Protein AF-A0A940KJD8-F1 (afdb_monomer)

Sequence (281 aa):
MYFETDNQTLEDLDIFNGRGGHSIYSIFNKTATRGGASILEEMFRYPLATIEDINNRVQIIRFFTTADIPFPLEQGSIDIVEHYLGNTDERSKLPTQPITITKKIAGFVVTDNEYQAIHKGVVCLIELLRRLHEFVTTIRDKVIDNPYARDLESIDKILSTEGFSVMIKENNKTKLSYAAVAEYDRSLRFTHRGMIIRLLKYLYYLDVYMTVAKVAVAKGFIFPTALEKGQHAIHLKGLYHPQLTNPVANDISIYAEKNIIFLTGANMAGKSTFMKSLGIA

Nearest PDB structures (foldseek):
  7x2c-assembly1_F  TM=1.868E-01  e=2.363E+00  Homo sapiens
  2nty-assembly1_B  TM=1.874E-01  e=2.722E+00  Arabidopsis thaliana

Secondary structure (DSSP, 8-state):
------HHHHHHTTSS--GGG--HHHHH---SSHHHHHHHHHHHHS---SHHHHHHHHHHHHHHHHS-PPPSS-TTHHHHHHHHHH---GGGPPPSSPPPHHHHTTT----HHHHHHHHHHHHHHHHHHHHHHHHHHHHGGGGTTSTTHHHHHHHHHHHTSHHHHHHHH---SS---HHHHHHHHIIIIIISHHHHHHHHHHHHHHHHHHHHHHHHHHHT-----PPPTT---EEEEEE--TT-SSPPPEEEEEBTTB--------TTSSHHHHHHHHHH-

Mean predicted aligned error: 6.88 Å

pLDDT: mean 88.25, std 11.22, range [47.56, 97.81]

Foldseek 3Di:
DFDFDDPVLCVLLQQQPDPPRDGVLVLQPPFLDPLLSVVSVVCSGTPDDDLVVQVQLLQLLQLLLPVVDDQLDDRPLVVLLCVLLVPQPPLLQQDLDDDDPVVVVVPSDDDPVSLVSLLSNLLSVLSVLLSLVVVLVVCQVVCPVHSCNVLSVLLVVLCPPPLNVVSNPDPCSRDDDSNRSSVSSCCCNPVCVVSVVVNVNSSSVVSSSNSNSVSCVVQVHDRDRDDDPPQQKDWDWQQFQSPDPDTDGDTDIAGPVRHDDDDDDDPPPCSSRVVSSVSVD

Structure (mmCIF, N/CA/C/O backbone):
data_AF-A0A940KJD8-F1
#
_entry.id   AF-A0A940KJD8-F1
#
loop_
_atom_site.group_PDB
_atom_site.id
_atom_site.type_symbol
_atom_site.label_atom_id
_atom_site.label_alt_id
_atom_site.label_comp_id
_atom_site.label_asym_id
_atom_site.label_entity_id
_atom_site.label_seq_id
_atom_site.pdbx_PDB_ins_code
_atom_site.Cartn_x
_atom_site.Cartn_y
_atom_site.Cartn_z
_atom_site.occupancy
_atom_site.B_iso_or_equiv
_atom_site.auth_seq_id
_atom_site.auth_comp_id
_atom_site.auth_asym_id
_atom_site.auth_atom_id
_atom_site.pdbx_PDB_model_num
ATOM 1 N N . MET A 1 1 ? -1.836 20.049 10.759 1.00 47.56 1 MET A N 1
ATOM 2 C CA . MET A 1 1 ? -1.249 19.526 12.010 1.00 47.56 1 MET A CA 1
ATOM 3 C C . MET A 1 1 ? -1.080 18.036 11.780 1.00 47.56 1 MET A C 1
ATOM 5 O O . MET A 1 1 ? -2.078 17.409 11.451 1.00 47.56 1 MET A O 1
ATOM 9 N N . TYR A 1 2 ? 0.146 17.512 11.788 1.00 58.38 2 TYR A N 1
ATOM 10 C CA . TYR A 1 2 ? 0.359 16.067 11.665 1.00 58.38 2 TYR A CA 1
ATOM 11 C C . TYR A 1 2 ? -0.011 15.421 13.000 1.00 58.38 2 TYR A C 1
ATOM 13 O O . TYR A 1 2 ? 0.369 15.940 14.048 1.00 58.38 2 TYR A O 1
ATOM 21 N N . PHE A 1 3 ? -0.812 14.359 12.962 1.00 73.25 3 PHE A N 1
ATOM 22 C CA . PHE A 1 3 ? -1.066 13.539 14.139 1.00 73.25 3 PHE A CA 1
ATOM 23 C C . PHE A 1 3 ? 0.083 12.536 14.227 1.00 73.25 3 PHE A C 1
ATOM 25 O O . PHE A 1 3 ? 0.203 11.654 13.380 1.00 73.25 3 PHE A O 1
ATOM 32 N N . GLU A 1 4 ? 0.980 12.750 15.182 1.00 76.81 4 GLU A N 1
ATOM 33 C CA . GLU A 1 4 ? 2.165 11.921 15.394 1.00 76.81 4 GLU A CA 1
ATOM 34 C C . GLU A 1 4 ? 2.003 11.161 16.708 1.00 76.81 4 GLU A C 1
ATOM 36 O O . GLU A 1 4 ? 1.577 11.730 17.716 1.00 76.81 4 GLU A O 1
ATOM 41 N N . THR A 1 5 ? 2.309 9.867 16.686 1.00 81.81 5 THR A N 1
ATOM 42 C CA . THR A 1 5 ? 2.335 9.035 17.889 1.00 81.81 5 THR A CA 1
ATOM 43 C C . THR A 1 5 ? 3.743 9.059 18.464 1.00 81.81 5 THR A C 1
ATOM 45 O O . THR A 1 5 ? 4.707 8.775 17.755 1.00 81.81 5 THR A O 1
ATOM 48 N N . ASP A 1 6 ? 3.877 9.409 19.740 1.00 88.31 6 ASP A N 1
ATOM 49 C CA . ASP A 1 6 ? 5.180 9.453 20.390 1.00 88.31 6 ASP A CA 1
ATOM 50 C C . ASP A 1 6 ? 5.789 8.044 20.540 1.00 88.31 6 ASP A C 1
ATOM 52 O O . ASP A 1 6 ? 5.086 7.030 20.586 1.00 88.31 6 ASP A O 1
ATOM 56 N N . ASN A 1 7 ? 7.121 7.979 20.628 1.00 87.75 7 ASN A N 1
ATOM 57 C CA . ASN A 1 7 ? 7.843 6.705 20.679 1.00 87.75 7 ASN A CA 1
ATOM 58 C C . ASN A 1 7 ? 7.474 5.847 21.898 1.00 87.75 7 ASN A C 1
ATOM 60 O O . ASN A 1 7 ? 7.440 4.626 21.768 1.00 87.75 7 ASN A O 1
ATOM 64 N N . GLN A 1 8 ? 7.170 6.459 23.049 1.00 89.94 8 GLN A N 1
ATOM 65 C CA . GLN A 1 8 ? 6.793 5.716 24.252 1.00 89.94 8 GLN A CA 1
ATOM 66 C C . GLN A 1 8 ? 5.468 4.985 24.020 1.00 89.94 8 GLN A C 1
ATOM 68 O O . GLN A 1 8 ? 5.376 3.786 24.271 1.00 89.94 8 GLN A O 1
ATOM 73 N N . THR A 1 9 ? 4.477 5.665 23.438 1.00 89.25 9 THR A N 1
ATOM 74 C CA . THR A 1 9 ? 3.202 5.043 23.056 1.00 89.25 9 THR A CA 1
ATOM 75 C C . THR A 1 9 ? 3.393 3.910 22.038 1.00 89.25 9 THR A C 1
ATOM 77 O O . THR A 1 9 ? 2.784 2.848 22.177 1.00 89.25 9 THR A O 1
ATOM 80 N N . LEU A 1 10 ? 4.259 4.086 21.031 1.00 90.31 10 LEU A N 1
ATOM 81 C CA . LEU A 1 10 ? 4.549 3.039 20.036 1.00 90.31 10 LEU A CA 1
ATOM 82 C C 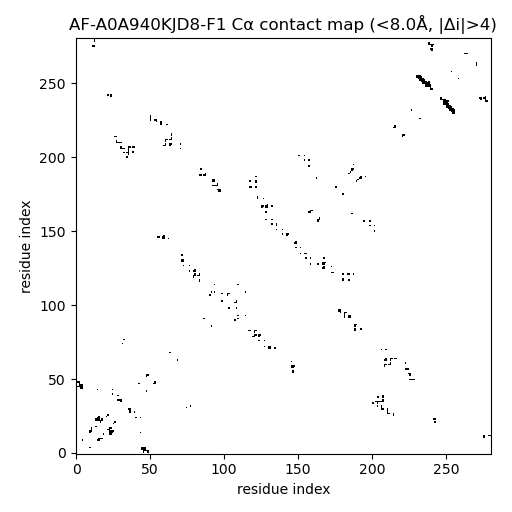. LEU A 1 10 ? 5.197 1.788 20.654 1.00 90.31 10 LEU A C 1
ATOM 84 O O . LEU A 1 10 ? 4.900 0.667 20.225 1.00 90.31 10 LEU A O 1
ATOM 88 N N . GLU A 1 11 ? 6.078 1.968 21.639 1.00 89.88 11 GLU A N 1
ATOM 89 C CA . GLU A 1 11 ? 6.698 0.877 22.396 1.00 89.88 11 GLU A CA 1
ATOM 90 C C . GLU A 1 11 ? 5.689 0.192 23.322 1.00 89.88 11 GLU A C 1
ATOM 92 O O . GLU A 1 11 ? 5.577 -1.034 23.311 1.00 89.88 11 GLU A O 1
ATOM 97 N N . ASP A 1 12 ? 4.888 0.965 24.058 1.00 90.06 12 ASP A N 1
ATOM 98 C CA . ASP A 1 12 ? 3.891 0.432 24.987 1.00 90.06 12 ASP A CA 1
ATOM 99 C C . ASP A 1 12 ? 2.802 -0.385 24.275 1.00 90.06 12 ASP A C 1
ATOM 101 O O . ASP A 1 12 ? 2.307 -1.373 24.829 1.00 90.06 12 ASP A O 1
ATOM 105 N N . LEU A 1 13 ? 2.460 -0.028 23.035 1.00 91.56 13 LEU A N 1
ATOM 106 C CA . LEU A 1 13 ? 1.510 -0.760 22.192 1.00 91.56 13 LEU A CA 1
ATOM 107 C C . LEU A 1 13 ? 2.159 -1.867 21.341 1.00 91.56 13 LEU A C 1
ATOM 109 O O . LEU A 1 13 ? 1.460 -2.522 20.568 1.00 91.56 13 LEU A O 1
ATOM 113 N N . ASP A 1 14 ? 3.469 -2.105 21.479 1.00 92.56 14 ASP A N 1
ATOM 114 C CA . ASP A 1 14 ? 4.218 -3.114 20.716 1.00 92.56 14 ASP A CA 1
ATOM 115 C C . ASP A 1 14 ? 4.018 -2.975 19.183 1.00 92.56 14 ASP A C 1
ATOM 117 O O . ASP A 1 14 ? 3.935 -3.971 18.448 1.00 92.56 14 ASP A O 1
ATOM 121 N N . ILE A 1 15 ? 3.933 -1.734 18.674 1.00 92.81 15 ILE A N 1
ATOM 122 C CA . ILE A 1 15 ? 3.619 -1.466 17.259 1.00 92.81 15 ILE A CA 1
ATOM 123 C C . ILE A 1 15 ? 4.712 -2.016 16.343 1.00 92.81 15 ILE A C 1
ATOM 125 O O . ILE A 1 15 ? 4.408 -2.760 15.410 1.00 92.81 15 ILE A O 1
ATOM 129 N N . PHE A 1 16 ? 5.978 -1.709 16.646 1.00 91.25 16 PHE A N 1
ATOM 130 C CA . PHE A 1 16 ? 7.141 -2.163 15.872 1.00 91.25 16 PHE A CA 1
ATOM 131 C C . PHE A 1 16 ? 8.006 -3.187 16.620 1.00 91.25 16 PHE A C 1
ATOM 133 O O . PHE A 1 16 ? 8.452 -4.158 16.010 1.00 91.25 16 PHE A O 1
ATOM 140 N N . ASN A 1 17 ? 8.185 -3.024 17.936 1.00 80.56 17 ASN A N 1
ATOM 141 C CA . ASN A 1 17 ? 9.191 -3.735 18.740 1.00 80.56 17 ASN A CA 1
ATOM 142 C C . ASN A 1 17 ? 8.593 -4.781 19.698 1.00 80.56 17 ASN A C 1
ATOM 144 O O . ASN A 1 17 ? 8.893 -4.793 20.888 1.00 80.56 17 ASN A O 1
ATOM 148 N N . GLY A 1 18 ? 7.745 -5.676 19.194 1.00 68.62 18 GLY A N 1
ATOM 149 C CA . GLY A 1 18 ? 7.139 -6.706 20.037 1.00 68.62 18 GLY A CA 1
ATOM 150 C C . GLY A 1 18 ? 8.101 -7.845 20.417 1.00 68.62 18 GLY A C 1
ATOM 151 O O . GLY A 1 18 ? 9.014 -8.212 19.667 1.00 68.62 18 GLY A O 1
ATOM 152 N N . ARG A 1 19 ? 7.901 -8.435 21.604 1.00 62.72 19 ARG A N 1
ATOM 153 C CA . ARG A 1 19 ? 8.745 -9.531 22.125 1.00 62.72 19 ARG A CA 1
ATOM 154 C C . ARG A 1 19 ? 8.708 -10.756 21.202 1.00 62.72 19 ARG A C 1
ATOM 156 O O . ARG A 1 19 ? 7.647 -11.180 20.756 1.00 62.72 19 ARG A O 1
ATOM 163 N N . GLY A 1 20 ? 9.876 -11.350 20.944 1.00 61.03 20 GLY A N 1
ATOM 164 C CA . GLY A 1 20 ? 9.998 -12.540 20.089 1.00 61.03 20 GLY A CA 1
ATOM 165 C C . GLY A 1 20 ? 9.806 -12.277 18.590 1.00 61.03 20 GLY A C 1
ATOM 166 O O . GLY A 1 20 ? 9.587 -13.222 17.842 1.00 61.03 20 GLY A O 1
ATOM 167 N N . GLY A 1 21 ? 9.872 -11.014 18.146 1.00 66.88 21 GLY A N 1
ATOM 168 C CA . GLY A 1 21 ? 9.698 -10.639 16.737 1.00 66.88 21 GLY A CA 1
ATOM 169 C C . GLY A 1 21 ? 8.236 -10.516 16.295 1.00 66.88 21 GLY A C 1
ATOM 170 O O . GLY A 1 21 ? 7.970 -10.322 15.111 1.00 66.88 21 GLY A O 1
ATOM 171 N N . HIS A 1 22 ? 7.285 -10.610 17.228 1.00 79.94 22 HIS A N 1
ATOM 172 C CA . HIS A 1 22 ? 5.858 -10.460 16.964 1.00 79.94 22 HIS A CA 1
ATOM 173 C C . HIS A 1 22 ? 5.390 -9.067 17.393 1.00 79.94 22 HIS A C 1
ATOM 175 O O . HIS A 1 22 ? 5.140 -8.834 18.571 1.00 79.94 22 HIS A O 1
ATOM 181 N N . SER A 1 23 ? 5.245 -8.147 16.441 1.00 92.50 23 SER A N 1
ATOM 182 C CA . SER A 1 23 ? 4.691 -6.794 16.633 1.00 92.50 23 SER A CA 1
ATOM 183 C 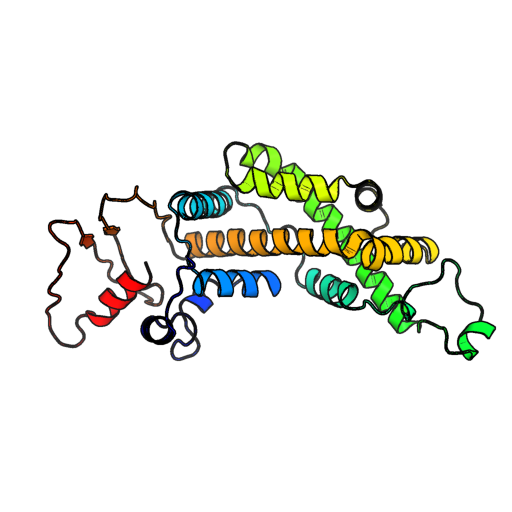C . SER A 1 23 ? 3.344 -6.630 15.927 1.00 92.50 23 SER A C 1
ATOM 185 O O . SER A 1 23 ? 2.979 -7.481 15.108 1.00 92.50 23 SER A O 1
ATOM 187 N N . ILE A 1 24 ? 2.588 -5.565 16.211 1.00 94.38 24 ILE A N 1
ATOM 188 C CA . ILE A 1 24 ? 1.347 -5.288 15.464 1.00 94.38 24 ILE A CA 1
ATOM 189 C C . ILE A 1 24 ? 1.657 -5.089 13.980 1.00 94.38 24 ILE A C 1
ATOM 191 O O . ILE A 1 24 ? 1.013 -5.713 13.139 1.00 94.38 24 ILE A O 1
ATOM 195 N N . TYR A 1 25 ? 2.711 -4.339 13.656 1.00 94.81 25 TYR A N 1
ATOM 196 C CA . TYR A 1 25 ? 3.182 -4.158 12.286 1.00 94.81 25 TYR A CA 1
ATOM 197 C C . TYR A 1 25 ? 3.450 -5.495 11.575 1.00 94.81 25 TYR A C 1
ATOM 199 O O . TYR A 1 25 ? 3.002 -5.690 10.447 1.00 94.81 25 TYR A O 1
ATOM 207 N N . SER A 1 26 ? 4.090 -6.463 12.245 1.00 93.31 26 SER A N 1
ATOM 208 C CA . SER A 1 26 ? 4.388 -7.782 11.657 1.00 93.31 26 SER A CA 1
ATOM 209 C C . SER A 1 26 ? 3.143 -8.602 11.275 1.00 93.31 26 SER A C 1
ATOM 211 O O . SER A 1 26 ? 3.221 -9.475 10.412 1.00 93.31 26 SER A O 1
ATOM 213 N N . ILE A 1 27 ? 1.978 -8.316 11.875 1.00 93.56 27 ILE A N 1
ATOM 214 C CA . ILE A 1 27 ? 0.705 -8.953 11.496 1.00 93.56 27 ILE A CA 1
ATOM 215 C C . ILE A 1 27 ? 0.291 -8.509 10.089 1.00 93.56 27 ILE A C 1
ATOM 217 O O . ILE A 1 27 ? -0.217 -9.325 9.312 1.00 93.56 27 ILE A O 1
ATOM 221 N N . PHE A 1 28 ? 0.511 -7.228 9.781 1.00 95.06 28 PHE A N 1
ATOM 222 C CA . PHE A 1 28 ? 0.076 -6.582 8.546 1.00 95.06 28 PHE A CA 1
ATOM 223 C C . PHE A 1 28 ? 1.140 -6.584 7.451 1.00 95.06 28 PHE A C 1
ATOM 225 O O . PHE A 1 28 ? 0.778 -6.651 6.280 1.00 95.06 28 PHE A O 1
ATOM 232 N N . ASN A 1 29 ? 2.428 -6.530 7.799 1.00 94.06 29 ASN A N 1
ATOM 233 C CA . ASN A 1 29 ? 3.525 -6.439 6.837 1.00 94.06 29 ASN A CA 1
ATOM 234 C C . ASN A 1 29 ? 3.759 -7.767 6.095 1.00 94.06 29 ASN A C 1
ATOM 236 O O . ASN A 1 29 ? 4.677 -8.529 6.393 1.00 94.06 29 ASN A O 1
ATOM 240 N N . LYS A 1 30 ? 2.881 -8.039 5.129 1.00 93.31 30 LYS A N 1
ATOM 241 C CA . LYS A 1 30 ? 2.937 -9.153 4.173 1.00 93.31 30 LYS A CA 1
ATOM 242 C C . LYS A 1 30 ? 2.901 -8.637 2.732 1.00 93.31 30 LYS A C 1
ATOM 244 O O . LYS A 1 30 ? 2.381 -9.313 1.844 1.00 93.31 30 LYS A O 1
ATOM 249 N N . THR A 1 31 ? 3.378 -7.411 2.547 1.00 93.75 31 THR A N 1
ATOM 250 C CA . THR A 1 31 ? 3.409 -6.711 1.267 1.00 93.75 31 THR A CA 1
ATOM 251 C C . THR A 1 31 ? 4.310 -7.453 0.286 1.00 93.75 31 THR A C 1
ATOM 253 O O . THR A 1 31 ? 5.301 -8.082 0.667 1.00 93.75 31 THR A O 1
ATOM 256 N N . ALA A 1 32 ? 3.961 -7.406 -0.996 1.00 91.19 32 ALA A N 1
ATOM 257 C CA . ALA A 1 32 ? 4.770 -8.002 -2.055 1.00 91.19 32 ALA A CA 1
ATOM 258 C C . ALA A 1 32 ? 6.030 -7.174 -2.362 1.00 91.19 32 ALA A C 1
ATOM 260 O O . ALA A 1 32 ? 6.942 -7.662 -3.031 1.00 91.19 32 ALA A O 1
ATOM 261 N N . THR A 1 33 ? 6.066 -5.916 -1.914 1.00 92.94 33 THR A N 1
ATOM 262 C CA . THR A 1 33 ? 7.046 -4.914 -2.335 1.00 92.94 33 THR A CA 1
ATOM 263 C C . THR A 1 33 ? 7.695 -4.216 -1.141 1.00 92.94 33 THR A C 1
ATOM 265 O O . THR A 1 33 ? 7.059 -3.972 -0.110 1.00 92.94 33 THR A O 1
ATOM 268 N N . ARG A 1 34 ? 8.972 -3.836 -1.291 1.00 92.50 34 ARG A N 1
ATOM 269 C CA . ARG A 1 34 ? 9.695 -3.045 -0.279 1.00 92.50 34 ARG A CA 1
ATOM 270 C C . ARG A 1 34 ? 9.078 -1.661 -0.103 1.00 92.50 34 ARG A C 1
ATOM 272 O O . ARG A 1 34 ? 8.862 -1.240 1.027 1.00 92.50 34 ARG A O 1
ATOM 279 N N . GLY A 1 35 ? 8.724 -0.996 -1.205 1.00 94.00 35 GLY A N 1
ATOM 280 C CA . GLY A 1 35 ? 8.026 0.290 -1.161 1.00 94.00 35 GLY A CA 1
ATOM 281 C C . GLY A 1 35 ? 6.669 0.211 -0.455 1.00 94.00 35 GLY A C 1
ATOM 282 O O . GLY A 1 35 ? 6.341 1.096 0.330 1.00 94.00 35 GLY A O 1
ATOM 283 N N . GLY A 1 36 ? 5.910 -0.873 -0.651 1.00 96.00 36 GLY A N 1
ATOM 284 C CA . GLY A 1 36 ? 4.673 -1.138 0.085 1.00 96.00 36 GLY A CA 1
ATOM 285 C C . GLY A 1 36 ? 4.916 -1.314 1.584 1.00 96.00 36 GLY A C 1
ATOM 286 O O . GLY A 1 36 ? 4.199 -0.721 2.385 1.00 96.00 36 GLY A O 1
ATOM 287 N N . ALA A 1 37 ? 5.961 -2.051 1.978 1.00 95.75 37 ALA A N 1
ATOM 288 C CA . ALA A 1 37 ? 6.345 -2.173 3.389 1.00 95.75 37 ALA A CA 1
ATOM 289 C C . ALA A 1 37 ? 6.680 -0.800 4.003 1.00 95.75 37 ALA A C 1
ATOM 291 O O . ALA A 1 37 ? 6.187 -0.470 5.078 1.00 95.75 37 ALA A O 1
ATOM 292 N N . SER A 1 38 ? 7.442 0.039 3.291 1.00 95.88 38 SER A N 1
ATOM 293 C CA . SER A 1 38 ? 7.760 1.400 3.741 1.00 95.88 38 SER A CA 1
ATOM 294 C C . SER A 1 38 ? 6.519 2.286 3.883 1.00 95.88 38 SER A C 1
ATOM 296 O O . SER A 1 38 ? 6.393 2.990 4.881 1.00 95.88 38 SER A O 1
ATOM 298 N N . ILE A 1 39 ? 5.577 2.228 2.934 1.00 97.12 39 ILE A N 1
ATOM 299 C CA . ILE A 1 39 ? 4.302 2.958 3.034 1.00 97.12 39 ILE A CA 1
ATOM 300 C C . ILE A 1 39 ? 3.479 2.458 4.221 1.00 97.12 39 ILE A C 1
ATOM 302 O O . ILE A 1 39 ? 2.892 3.261 4.942 1.00 97.12 39 ILE A O 1
ATOM 306 N N . LEU A 1 40 ? 3.412 1.143 4.434 1.00 97.25 40 LEU A N 1
ATOM 307 C CA . LEU A 1 40 ? 2.684 0.575 5.564 1.00 97.25 40 LEU A CA 1
ATOM 308 C C . LEU A 1 40 ? 3.298 1.038 6.889 1.00 97.25 40 LEU A C 1
ATOM 310 O O . LEU A 1 40 ? 2.564 1.444 7.785 1.00 97.25 40 LEU A O 1
ATOM 314 N N . GLU A 1 41 ? 4.625 1.024 7.008 1.00 95.00 41 GLU A N 1
ATOM 315 C CA . GLU A 1 41 ? 5.323 1.551 8.181 1.00 95.00 41 GLU A CA 1
ATOM 316 C C . GLU A 1 41 ? 4.991 3.033 8.412 1.00 95.00 41 GLU A C 1
ATOM 318 O O . GLU A 1 41 ? 4.647 3.415 9.532 1.00 95.00 41 GLU A O 1
ATOM 323 N N . GLU A 1 42 ? 5.011 3.856 7.359 1.00 94.00 42 GLU A N 1
ATOM 324 C CA . GLU A 1 42 ? 4.614 5.268 7.424 1.00 94.00 42 GLU A CA 1
ATOM 325 C C . GLU A 1 42 ? 3.166 5.426 7.916 1.00 94.00 42 GLU A C 1
ATOM 327 O O . GLU A 1 42 ? 2.903 6.263 8.777 1.00 94.00 42 GLU A O 1
ATOM 332 N N . MET A 1 43 ? 2.234 4.581 7.452 1.00 94.50 43 MET A N 1
ATOM 333 C CA . MET A 1 43 ? 0.840 4.598 7.915 1.00 94.50 43 MET A CA 1
ATOM 334 C C . MET A 1 43 ? 0.694 4.292 9.412 1.00 94.50 43 MET A C 1
ATOM 336 O O . MET A 1 43 ? -0.224 4.825 10.033 1.00 94.50 43 MET A O 1
ATOM 340 N N . PHE A 1 44 ? 1.564 3.451 9.985 1.00 92.56 44 PHE A N 1
ATOM 341 C CA . PHE A 1 44 ? 1.591 3.174 11.427 1.00 92.56 44 PHE A CA 1
ATOM 342 C C . PHE A 1 44 ? 2.226 4.313 12.235 1.00 92.56 44 PHE A C 1
ATOM 344 O O . PHE A 1 44 ? 1.809 4.558 13.363 1.00 92.56 44 PHE A O 1
ATOM 351 N N . ARG A 1 45 ? 3.229 5.005 11.678 1.00 90.56 45 ARG A N 1
ATOM 352 C CA . ARG A 1 45 ? 3.907 6.135 12.341 1.00 90.56 45 ARG A CA 1
ATOM 353 C C . ARG A 1 45 ? 3.084 7.419 12.318 1.00 90.56 45 ARG A C 1
ATOM 355 O O . ARG A 1 45 ? 3.127 8.189 13.274 1.00 90.56 45 ARG A O 1
ATOM 362 N N . TYR A 1 46 ? 2.341 7.635 11.235 1.00 91.31 46 TYR A N 1
ATOM 363 C CA . TYR A 1 46 ? 1.603 8.868 10.977 1.00 91.31 46 TYR A CA 1
ATOM 364 C C . TYR A 1 46 ? 0.133 8.558 10.655 1.00 91.31 46 TYR A C 1
ATOM 366 O O . TYR A 1 46 ? -0.262 8.519 9.480 1.00 91.31 46 TYR A O 1
ATOM 374 N N . PRO A 1 47 ? -0.701 8.308 11.684 1.00 90.44 47 PRO A N 1
ATOM 375 C CA . PRO A 1 47 ? -2.120 8.046 11.492 1.00 90.44 47 PRO A CA 1
ATOM 376 C C . PRO A 1 47 ? -2.852 9.228 10.846 1.00 90.44 47 PRO A C 1
ATOM 378 O O . PRO A 1 47 ? -2.465 10.393 10.956 1.00 90.44 47 PRO A O 1
ATOM 381 N N . LEU A 1 48 ? -3.959 8.921 10.171 1.00 93.31 48 LEU A N 1
ATOM 382 C CA . LEU A 1 48 ? -4.815 9.934 9.561 1.00 93.31 48 LEU A CA 1
ATOM 383 C C . LEU A 1 48 ? -5.579 10.730 10.624 1.00 93.31 48 LEU A C 1
ATOM 385 O O . LEU A 1 48 ? -6.006 10.180 11.634 1.00 93.31 48 LEU A O 1
ATOM 389 N N . ALA A 1 49 ? -5.798 12.018 10.356 1.00 89.69 49 ALA A N 1
ATOM 390 C CA . ALA A 1 49 ? -6.424 12.942 11.304 1.00 89.69 49 ALA A CA 1
ATOM 391 C C . ALA A 1 49 ? -7.833 13.410 10.895 1.00 89.69 49 ALA A C 1
ATOM 393 O O . ALA A 1 49 ? -8.498 14.091 11.676 1.00 89.69 49 ALA A O 1
ATOM 394 N N . THR A 1 50 ? -8.284 13.102 9.674 1.00 92.25 50 THR A N 1
ATOM 395 C CA . THR A 1 50 ? -9.572 13.580 9.149 1.00 92.25 50 THR A CA 1
ATOM 396 C C . THR A 1 50 ? -10.545 12.429 8.917 1.00 92.25 50 THR A C 1
ATOM 398 O O . THR A 1 50 ? -10.151 11.327 8.534 1.00 92.25 50 THR A O 1
ATOM 401 N N . ILE A 1 51 ? -11.836 12.698 9.138 1.00 94.12 51 ILE A N 1
ATOM 402 C CA . ILE A 1 51 ? -12.915 11.735 8.890 1.00 94.12 51 ILE A CA 1
ATOM 403 C C . ILE A 1 51 ? -12.936 11.271 7.430 1.00 94.12 51 ILE A C 1
ATOM 405 O O . ILE A 1 51 ? -13.082 10.077 7.172 1.00 94.12 51 ILE A O 1
ATOM 409 N N . GLU A 1 52 ? -12.755 12.202 6.488 1.00 94.94 52 GLU A N 1
ATOM 410 C CA . GLU A 1 52 ? -12.754 11.912 5.055 1.00 94.94 52 GLU A CA 1
ATOM 411 C C . GLU A 1 52 ? -11.609 10.961 4.700 1.00 94.94 52 GLU A C 1
ATOM 413 O O . GL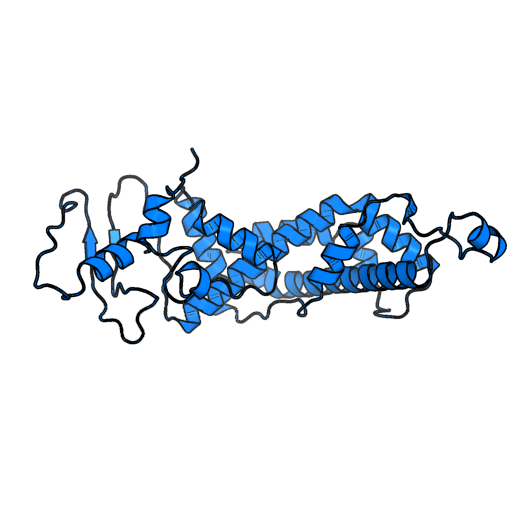U A 1 52 ? -11.857 9.918 4.100 1.00 94.94 52 GLU A O 1
ATOM 418 N N . ASP A 1 53 ? -10.376 11.252 5.130 1.00 95.19 53 ASP A N 1
ATOM 419 C CA . ASP A 1 53 ? -9.226 10.403 4.809 1.00 95.19 53 ASP A CA 1
ATOM 420 C C . ASP A 1 53 ? -9.370 9.000 5.414 1.00 95.19 53 ASP A C 1
ATOM 422 O O . ASP A 1 53 ? -9.069 8.003 4.747 1.00 95.19 53 ASP A O 1
ATOM 426 N N . ILE A 1 54 ? -9.826 8.906 6.673 1.00 95.69 54 ILE A N 1
ATOM 427 C CA . ILE A 1 54 ? -9.998 7.623 7.370 1.00 95.69 54 ILE A CA 1
ATOM 428 C C . ILE A 1 54 ? -11.052 6.783 6.650 1.00 95.69 54 ILE A C 1
ATOM 430 O O . ILE A 1 54 ? -10.775 5.645 6.262 1.00 95.69 54 ILE A O 1
ATOM 434 N N . ASN A 1 55 ? -12.241 7.345 6.426 1.00 97.12 55 ASN A N 1
ATOM 435 C CA . ASN A 1 55 ? -13.340 6.623 5.794 1.00 97.12 55 ASN A CA 1
ATOM 436 C C . ASN A 1 55 ? -13.030 6.288 4.327 1.00 97.12 55 ASN A C 1
A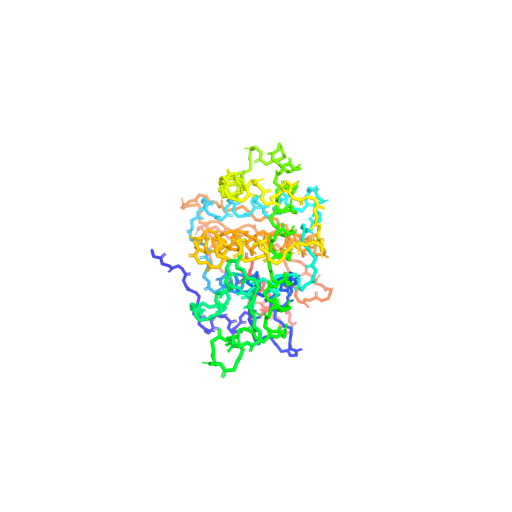TOM 438 O O . ASN A 1 55 ? -13.356 5.184 3.888 1.00 97.12 55 ASN A O 1
ATOM 442 N N . ASN A 1 56 ? -12.332 7.161 3.591 1.00 97.25 56 ASN A N 1
ATOM 443 C CA . ASN A 1 56 ? -11.872 6.863 2.234 1.00 97.25 56 ASN A CA 1
ATOM 444 C C . ASN A 1 56 ? -10.911 5.672 2.223 1.00 97.25 56 ASN A C 1
ATOM 446 O O . ASN A 1 56 ? -11.128 4.718 1.478 1.00 97.25 56 ASN A O 1
ATOM 450 N N . ARG A 1 57 ? -9.885 5.669 3.087 1.00 97.19 57 ARG A N 1
ATOM 451 C CA . ARG A 1 57 ? -8.939 4.545 3.181 1.00 97.19 57 ARG A CA 1
ATOM 452 C C . ARG A 1 57 ? -9.650 3.243 3.545 1.00 97.19 57 ARG A C 1
ATOM 454 O O . ARG A 1 57 ? -9.376 2.211 2.934 1.00 97.19 57 ARG A O 1
ATOM 461 N N . VAL A 1 58 ? -10.577 3.289 4.501 1.00 96.81 58 VAL A N 1
ATOM 462 C CA . VAL A 1 58 ? -11.389 2.127 4.883 1.00 96.81 58 VAL A CA 1
ATOM 463 C C . VAL A 1 58 ? -12.187 1.594 3.689 1.00 96.81 58 VAL A C 1
ATOM 465 O O . VAL A 1 58 ? -12.177 0.388 3.447 1.00 96.81 58 VAL A O 1
ATOM 468 N N . GLN A 1 59 ? -12.840 2.464 2.914 1.00 96.88 59 GLN A N 1
ATOM 469 C CA . GLN A 1 59 ? -13.602 2.063 1.726 1.00 96.88 59 GLN A CA 1
ATOM 470 C C . GLN A 1 59 ? -12.722 1.440 0.636 1.00 96.88 59 GLN A C 1
ATOM 472 O O . GLN A 1 59 ? -13.144 0.474 -0.002 1.00 96.88 59 GLN A O 1
ATOM 477 N N . ILE A 1 60 ? -11.504 1.951 0.439 1.00 97.19 60 ILE A N 1
ATOM 478 C CA . ILE A 1 60 ? -10.541 1.387 -0.517 1.00 97.19 60 ILE A CA 1
ATOM 479 C C . ILE A 1 60 ? -10.124 -0.022 -0.080 1.00 97.19 60 ILE A C 1
ATOM 481 O O . ILE A 1 60 ? -10.212 -0.969 -0.858 1.00 97.19 60 ILE A O 1
ATOM 485 N N . ILE A 1 61 ? -9.716 -0.198 1.180 1.00 96.44 61 ILE A N 1
ATOM 486 C CA . ILE A 1 61 ? -9.284 -1.511 1.685 1.00 96.44 61 ILE A CA 1
ATOM 487 C C . ILE A 1 61 ? -10.451 -2.507 1.653 1.00 96.44 61 ILE A C 1
ATOM 489 O O . ILE A 1 61 ? -10.278 -3.648 1.225 1.00 96.44 61 ILE A O 1
ATOM 493 N N . ARG A 1 62 ? -11.657 -2.074 2.042 1.00 95.69 62 ARG A N 1
ATOM 494 C CA . ARG A 1 62 ? -12.872 -2.897 1.989 1.00 95.69 62 ARG A CA 1
ATOM 495 C C . ARG A 1 62 ? -13.229 -3.328 0.567 1.00 95.69 62 ARG A C 1
ATOM 497 O O . ARG A 1 62 ? -13.715 -4.435 0.382 1.00 95.69 62 ARG A O 1
ATOM 504 N N . PHE A 1 63 ? -12.992 -2.494 -0.441 1.00 95.69 63 PHE A N 1
ATOM 505 C CA . PHE A 1 63 ? -13.190 -2.899 -1.833 1.00 95.69 63 PHE A CA 1
ATOM 506 C C . PHE A 1 63 ? -12.292 -4.090 -2.205 1.00 95.69 63 PHE A C 1
ATOM 508 O O . PHE A 1 63 ? -12.754 -5.068 -2.793 1.00 95.69 63 PHE A O 1
ATOM 515 N N . PHE A 1 64 ? -11.023 -4.061 -1.795 1.00 95.25 64 PHE A N 1
ATOM 516 C CA . PHE A 1 64 ? -10.084 -5.143 -2.092 1.00 95.25 64 PHE A CA 1
ATOM 517 C C . PHE A 1 64 ? -10.321 -6.429 -1.288 1.00 95.25 64 PHE A C 1
ATOM 519 O O . PHE A 1 64 ? -9.767 -7.461 -1.663 1.00 95.25 64 PHE A O 1
ATOM 526 N N . THR A 1 65 ? -11.149 -6.426 -0.233 1.00 91.81 65 THR A N 1
ATOM 527 C CA . THR A 1 65 ? -11.564 -7.682 0.422 1.00 91.81 65 THR A CA 1
ATOM 528 C C . THR A 1 65 ? -12.656 -8.413 -0.343 1.00 91.81 65 THR A C 1
ATOM 530 O O . THR A 1 65 ? -12.679 -9.640 -0.331 1.00 91.81 65 THR A O 1
ATOM 533 N N . THR A 1 66 ? -13.567 -7.686 -0.993 1.00 84.88 66 THR A N 1
ATOM 534 C CA . THR A 1 66 ? -14.735 -8.273 -1.667 1.00 84.88 66 THR A CA 1
ATOM 535 C C . THR A 1 66 ? -14.490 -8.572 -3.138 1.00 84.88 66 THR A C 1
ATOM 537 O O . THR A 1 66 ? -15.163 -9.429 -3.704 1.00 84.88 66 THR A O 1
ATOM 540 N N . ALA A 1 67 ? -13.546 -7.873 -3.770 1.00 83.06 67 ALA A N 1
ATOM 541 C CA . ALA A 1 67 ? -13.340 -7.964 -5.208 1.00 83.06 67 ALA A CA 1
ATOM 542 C C . ALA A 1 67 ? -12.562 -9.214 -5.672 1.00 83.06 67 ALA A C 1
ATOM 544 O O . ALA A 1 67 ? -12.594 -9.503 -6.868 1.00 83.06 67 ALA A O 1
ATOM 545 N N . ASP A 1 68 ? -11.876 -9.915 -4.756 1.00 80.75 68 ASP A N 1
ATOM 546 C CA . ASP A 1 68 ? -11.025 -11.096 -5.013 1.00 80.75 68 ASP A CA 1
ATOM 547 C C . ASP A 1 68 ? -10.081 -10.925 -6.220 1.00 80.75 68 ASP A C 1
ATOM 549 O O . ASP A 1 68 ? -10.027 -11.727 -7.151 1.00 80.75 68 ASP A O 1
ATOM 553 N N . ILE A 1 69 ? -9.360 -9.801 -6.243 1.00 87.12 69 ILE A N 1
ATOM 554 C CA . ILE A 1 69 ? -8.447 -9.458 -7.337 1.00 87.12 69 ILE A CA 1
ATOM 555 C C . ILE A 1 69 ? -7.023 -9.870 -6.932 1.00 87.12 69 ILE A C 1
ATOM 557 O O . ILE A 1 69 ? -6.567 -9.482 -5.852 1.00 87.12 69 ILE A O 1
ATOM 561 N N . PRO A 1 70 ? -6.276 -10.623 -7.760 1.00 89.38 70 PRO A N 1
ATOM 562 C CA . PRO A 1 70 ? -4.873 -10.911 -7.488 1.00 89.38 70 PRO A CA 1
ATOM 563 C C . PRO A 1 70 ? -4.002 -9.668 -7.704 1.00 89.38 70 PRO A C 1
ATOM 565 O O . PRO A 1 70 ? -4.295 -8.813 -8.538 1.00 89.38 70 PRO A O 1
ATOM 568 N N . PHE A 1 71 ? -2.899 -9.571 -6.958 1.00 91.06 71 PHE A N 1
ATOM 569 C CA . PHE A 1 71 ? -1.922 -8.506 -7.182 1.00 91.06 71 PHE A CA 1
ATOM 570 C C . PHE A 1 71 ? -1.318 -8.675 -8.588 1.00 91.06 71 PHE A C 1
ATOM 572 O O . PHE A 1 71 ? -0.931 -9.795 -8.931 1.00 91.06 71 PHE A O 1
ATOM 579 N N . PRO A 1 72 ? -1.245 -7.618 -9.418 1.00 90.50 72 PRO A N 1
ATOM 580 C CA . PRO A 1 72 ? -0.992 -7.785 -10.850 1.00 90.50 72 PRO A CA 1
ATOM 581 C C . PRO A 1 72 ? 0.452 -8.163 -11.203 1.00 90.50 72 PRO A C 1
ATOM 583 O O . PRO A 1 72 ? 0.714 -8.568 -12.336 1.00 90.50 72 PRO A O 1
ATOM 586 N N . LEU A 1 73 ? 1.400 -8.039 -10.270 1.00 87.94 73 LEU A N 1
ATOM 587 C CA . LEU A 1 73 ? 2.830 -8.190 -10.546 1.00 87.94 73 LEU A CA 1
ATOM 588 C C . LEU A 1 73 ? 3.432 -9.462 -9.950 1.00 87.94 73 LEU A C 1
ATOM 590 O O . LEU A 1 73 ? 2.995 -9.967 -8.917 1.00 87.94 73 LEU A O 1
ATOM 594 N N . GLU A 1 74 ? 4.482 -9.951 -10.607 1.00 83.25 74 GLU A N 1
ATOM 595 C CA . GLU A 1 74 ? 5.259 -11.106 -10.157 1.00 83.25 74 GLU A CA 1
ATOM 596 C C . GLU A 1 74 ? 6.247 -10.724 -9.052 1.00 83.25 74 GLU A C 1
ATOM 598 O O . GLU A 1 74 ? 6.779 -9.608 -9.024 1.00 83.25 74 GLU A O 1
ATOM 603 N N . GLN A 1 75 ? 6.541 -11.674 -8.163 1.00 78.56 75 GLN A N 1
ATOM 604 C CA . GLN A 1 75 ? 7.530 -11.481 -7.103 1.00 78.56 75 GLN A CA 1
ATOM 605 C C . GLN A 1 75 ? 8.916 -11.162 -7.687 1.00 78.56 75 GLN A C 1
ATOM 607 O O . GLN A 1 75 ? 9.362 -11.791 -8.644 1.00 78.56 75 GLN A O 1
ATOM 612 N N . GLY A 1 76 ? 9.599 -10.167 -7.115 1.00 83.12 76 GLY A N 1
ATOM 613 C CA . GLY A 1 76 ? 10.944 -9.741 -7.529 1.00 83.12 76 GLY A CA 1
ATOM 614 C C . GLY A 1 76 ? 11.013 -8.895 -8.809 1.00 83.12 76 GLY A C 1
ATOM 615 O O . GLY A 1 76 ? 12.066 -8.331 -9.103 1.00 83.12 76 GLY A O 1
ATOM 616 N N . SER A 1 77 ? 9.911 -8.744 -9.557 1.00 87.81 77 SER A N 1
ATOM 617 C CA . SER A 1 77 ? 9.870 -7.889 -10.758 1.00 87.81 77 SER A CA 1
ATOM 618 C C . SER A 1 77 ? 10.187 -6.422 -10.436 1.00 87.81 77 SER A C 1
ATOM 620 O O . SER A 1 77 ? 10.943 -5.764 -11.151 1.00 87.81 77 SER A O 1
ATOM 622 N N . ILE A 1 78 ? 9.678 -5.932 -9.307 1.00 91.75 78 ILE A N 1
ATOM 623 C CA . ILE A 1 78 ? 9.869 -4.552 -8.852 1.00 91.75 78 ILE A CA 1
ATOM 624 C C . ILE A 1 78 ? 11.301 -4.300 -8.392 1.00 91.75 78 ILE A C 1
ATOM 626 O O . ILE A 1 78 ? 11.839 -3.255 -8.729 1.00 91.75 78 ILE A O 1
ATOM 630 N N . ASP A 1 79 ? 11.952 -5.252 -7.717 1.00 91.50 79 ASP A N 1
ATOM 631 C CA . ASP A 1 79 ? 13.350 -5.087 -7.288 1.00 91.50 79 ASP A CA 1
ATOM 632 C C . ASP A 1 79 ? 14.278 -4.863 -8.497 1.00 91.50 79 ASP A C 1
ATOM 634 O O . ASP A 1 79 ? 15.193 -4.038 -8.460 1.00 91.50 79 ASP A O 1
ATOM 638 N N . ILE A 1 80 ? 14.009 -5.562 -9.609 1.00 92.62 80 ILE A N 1
ATOM 639 C CA . ILE A 1 80 ? 14.728 -5.377 -10.879 1.00 92.62 80 ILE A CA 1
ATOM 640 C C . ILE A 1 80 ? 14.478 -3.970 -11.436 1.00 92.62 80 ILE A C 1
ATOM 642 O O . ILE A 1 80 ? 15.421 -3.306 -11.869 1.00 92.62 80 ILE A O 1
ATOM 646 N N . VAL A 1 81 ? 13.221 -3.514 -11.428 1.00 94.12 81 VAL A N 1
ATOM 647 C CA . VAL A 1 81 ? 12.830 -2.183 -11.917 1.00 94.12 81 VAL A CA 1
ATOM 648 C C . VAL A 1 81 ? 13.450 -1.074 -11.065 1.00 94.12 81 VAL A C 1
ATOM 650 O O . VAL A 1 81 ? 14.005 -0.126 -11.615 1.00 94.12 81 VAL A O 1
ATOM 653 N N . GLU A 1 82 ? 13.406 -1.190 -9.740 1.00 92.31 82 GLU A N 1
ATOM 654 C CA . GLU A 1 82 ? 13.994 -0.227 -8.806 1.00 92.31 82 GLU A CA 1
ATOM 655 C C . GLU A 1 82 ? 15.510 -0.128 -8.986 1.00 92.31 82 GLU A C 1
ATOM 657 O O . GLU A 1 82 ? 16.042 0.977 -9.105 1.00 92.31 82 GLU A O 1
ATOM 662 N N . HIS A 1 83 ? 16.205 -1.268 -9.081 1.00 91.81 83 HIS A N 1
ATOM 663 C CA . HIS A 1 83 ? 17.646 -1.292 -9.329 1.00 91.81 83 HIS A CA 1
ATOM 664 C C . HIS A 1 83 ? 18.001 -0.616 -10.660 1.00 91.81 83 HIS A C 1
ATOM 666 O O . HIS A 1 83 ? 18.909 0.213 -10.725 1.00 91.81 83 HIS A O 1
ATOM 672 N N . TYR A 1 84 ? 17.241 -0.920 -11.711 1.00 94.06 84 TYR A N 1
ATOM 673 C CA . TYR A 1 84 ? 17.396 -0.319 -13.030 1.00 94.06 84 TYR A CA 1
ATOM 674 C C . TYR A 1 84 ? 17.175 1.206 -13.012 1.00 94.06 84 TYR A C 1
ATOM 676 O O . TYR A 1 84 ? 18.024 1.957 -13.493 1.00 94.06 84 TYR A O 1
ATOM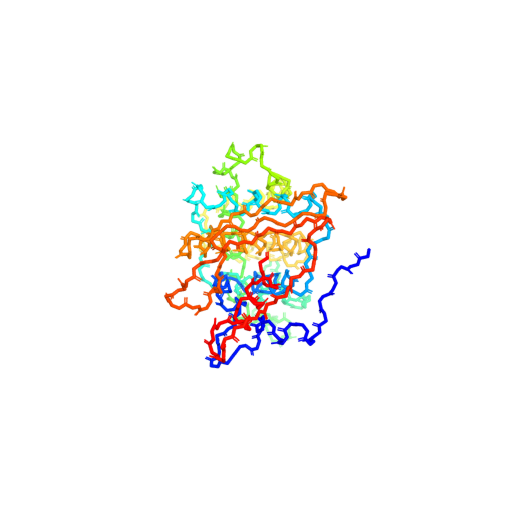 684 N N . LEU A 1 85 ? 16.086 1.689 -12.405 1.00 92.62 85 LEU A N 1
ATOM 685 C CA . LEU A 1 85 ? 15.765 3.123 -12.297 1.00 92.62 85 LEU A CA 1
ATOM 686 C C . LEU A 1 85 ? 16.689 3.893 -11.339 1.00 92.62 85 LEU A C 1
ATOM 688 O O . LEU A 1 85 ? 16.755 5.129 -11.404 1.00 92.62 85 LEU A O 1
ATOM 692 N N . GLY A 1 86 ? 17.363 3.181 -10.433 1.00 88.50 86 GLY A N 1
ATOM 693 C CA . GLY A 1 86 ? 18.378 3.719 -9.533 1.00 88.50 86 GLY A CA 1
ATOM 694 C C . GLY A 1 86 ? 19.667 4.117 -10.251 1.00 88.50 86 GLY A C 1
ATOM 695 O O . GLY A 1 86 ? 20.374 5.003 -9.775 1.00 88.50 86 GLY A O 1
ATOM 696 N N . ASN A 1 87 ? 19.954 3.533 -11.418 1.00 86.31 87 ASN A N 1
ATOM 697 C CA . ASN A 1 87 ? 21.119 3.901 -12.217 1.00 86.31 87 ASN A CA 1
ATOM 698 C C . ASN A 1 87 ? 20.837 5.140 -13.084 1.00 86.31 87 ASN A C 1
ATOM 700 O O . ASN A 1 87 ? 20.373 5.031 -14.223 1.00 86.31 87 ASN A O 1
ATOM 704 N N . THR A 1 88 ? 21.135 6.317 -12.530 1.00 81.38 88 THR A N 1
ATOM 705 C CA . THR A 1 88 ? 20.933 7.623 -13.175 1.00 81.38 88 THR A CA 1
ATOM 706 C C . THR A 1 88 ? 22.188 8.201 -13.832 1.00 81.38 88 THR A C 1
ATOM 708 O O . THR A 1 88 ? 22.135 9.331 -14.315 1.00 81.38 88 THR A O 1
ATOM 711 N N . ASP A 1 89 ? 23.319 7.488 -13.841 1.00 77.12 89 ASP A N 1
ATOM 712 C CA . ASP A 1 89 ? 24.541 7.993 -14.476 1.00 77.12 89 ASP A CA 1
ATOM 713 C C . ASP A 1 89 ? 24.342 8.058 -15.996 1.00 77.12 89 ASP A C 1
ATOM 715 O O . ASP A 1 89 ? 24.085 7.044 -16.651 1.00 77.12 89 ASP A O 1
ATOM 719 N N . GLU A 1 90 ? 24.476 9.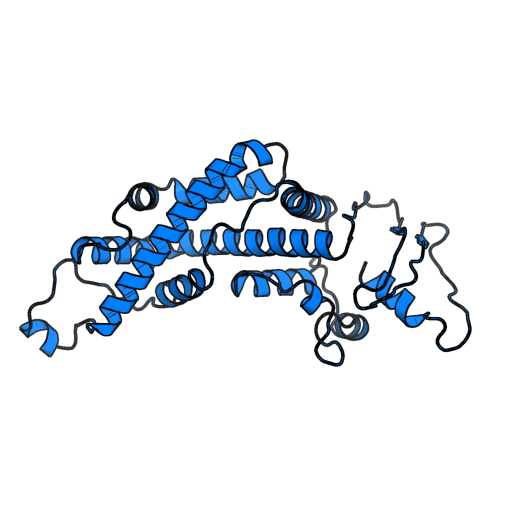251 -16.579 1.00 74.31 90 GLU A N 1
ATOM 720 C CA . GLU A 1 90 ? 24.330 9.446 -18.021 1.00 74.31 90 GLU A CA 1
ATOM 721 C C . GLU A 1 90 ? 25.368 8.673 -18.843 1.00 74.31 90 GLU A C 1
ATOM 723 O O . GLU A 1 90 ? 25.115 8.372 -20.009 1.00 74.31 90 GLU A O 1
ATOM 728 N N . ARG A 1 91 ? 26.505 8.299 -18.247 1.00 71.50 91 ARG A N 1
ATOM 729 C CA . ARG A 1 91 ? 27.523 7.447 -18.881 1.00 71.50 91 ARG A CA 1
ATOM 730 C C . ARG A 1 91 ? 27.032 6.019 -19.116 1.00 71.50 91 ARG A C 1
ATOM 732 O O . ARG A 1 91 ? 27.559 5.337 -19.985 1.00 71.50 91 ARG A O 1
ATOM 739 N N . SER A 1 92 ? 26.004 5.588 -18.383 1.00 74.75 92 SER A N 1
ATOM 740 C CA . SER A 1 92 ? 25.356 4.283 -18.555 1.00 74.75 92 SER A CA 1
ATOM 741 C C . SER A 1 92 ? 24.290 4.263 -19.661 1.00 74.75 92 SER A C 1
ATOM 743 O O . SER A 1 92 ? 23.641 3.233 -19.868 1.00 74.75 92 SER A O 1
ATOM 745 N N . LYS A 1 93 ? 24.062 5.392 -20.352 1.00 77.69 93 LYS A N 1
ATOM 746 C CA . LYS A 1 93 ? 23.123 5.472 -21.478 1.00 77.69 93 LYS A CA 1
ATOM 747 C C . LYS A 1 93 ? 23.615 4.599 -22.626 1.00 77.69 93 LYS A C 1
ATOM 749 O O . LYS A 1 93 ? 24.752 4.734 -23.081 1.00 77.69 93 LYS A O 1
ATOM 754 N N . LEU A 1 94 ? 22.733 3.748 -23.140 1.00 73.88 94 LEU A N 1
ATOM 755 C CA . LEU A 1 94 ? 23.038 2.976 -24.338 1.00 73.88 94 LEU A CA 1
ATOM 756 C C . LEU A 1 94 ? 23.095 3.899 -25.570 1.00 73.88 94 LEU A C 1
ATOM 758 O O . LEU A 1 94 ? 22.184 4.709 -25.773 1.00 73.88 94 LEU A O 1
ATOM 762 N N . PRO A 1 95 ? 24.134 3.805 -26.417 1.00 71.75 95 PRO A N 1
ATOM 763 C CA . PRO A 1 95 ? 24.142 4.493 -27.700 1.00 71.75 95 PRO A CA 1
ATOM 764 C C . PRO A 1 95 ? 23.096 3.905 -28.653 1.00 71.75 95 PRO A C 1
ATOM 766 O O . PRO A 1 95 ? 22.729 2.739 -28.570 1.00 71.75 95 PRO A O 1
ATOM 769 N N . THR A 1 96 ? 22.651 4.706 -29.619 1.00 60.72 96 THR A N 1
ATOM 770 C CA . THR A 1 96 ? 21.629 4.318 -30.608 1.00 60.72 96 THR A CA 1
ATOM 771 C C . THR A 1 96 ? 22.108 3.285 -31.636 1.00 60.72 96 THR A C 1
ATOM 773 O O . THR A 1 96 ? 21.292 2.707 -32.348 1.00 60.72 96 THR A O 1
ATOM 776 N N . GLN A 1 97 ? 23.415 3.021 -31.718 1.00 59.59 97 GLN A N 1
ATOM 777 C CA . GLN A 1 97 ? 24.007 1.981 -32.563 1.00 59.59 97 GLN A CA 1
ATOM 778 C C . GLN A 1 97 ? 24.978 1.114 -31.747 1.00 59.59 97 GLN A C 1
ATOM 780 O O . GLN A 1 97 ? 25.681 1.650 -30.883 1.00 59.59 97 GLN A O 1
ATOM 785 N N . PRO A 1 98 ? 25.059 -0.202 -32.027 1.00 56.31 98 PRO A N 1
ATOM 786 C CA . PRO A 1 98 ? 26.003 -1.088 -31.360 1.00 56.31 98 PRO A CA 1
ATOM 787 C C . PRO A 1 98 ? 27.441 -0.641 -31.637 1.00 56.31 98 PRO A C 1
ATOM 789 O O . PRO A 1 98 ? 27.816 -0.285 -32.754 1.00 56.31 98 PRO A O 1
ATOM 792 N N . ILE A 1 99 ? 28.248 -0.625 -30.584 1.00 57.19 99 ILE A N 1
ATOM 793 C CA . ILE A 1 99 ? 29.581 -0.033 -30.595 1.00 57.19 99 ILE A CA 1
ATOM 794 C C . ILE A 1 99 ? 30.601 -1.016 -31.201 1.00 57.19 99 ILE A C 1
ATOM 796 O O . ILE A 1 99 ? 30.748 -2.135 -30.714 1.00 57.19 99 ILE A O 1
ATOM 800 N N . THR A 1 100 ? 31.359 -0.591 -32.218 1.00 52.34 100 THR A N 1
ATOM 801 C CA . THR A 1 100 ? 32.484 -1.359 -32.789 1.00 52.34 100 THR A CA 1
ATOM 802 C C . THR A 1 100 ? 33.631 -1.528 -31.777 1.00 52.34 100 THR A C 1
ATOM 804 O O . THR A 1 100 ? 33.870 -0.651 -30.945 1.00 52.34 100 THR A O 1
ATOM 807 N N . ILE A 1 101 ? 34.391 -2.627 -31.881 1.00 53.38 101 ILE A N 1
ATOM 808 C CA . ILE A 1 101 ? 35.503 -3.027 -30.985 1.00 53.38 101 ILE A CA 1
ATOM 809 C C . ILE A 1 101 ? 36.503 -1.883 -30.705 1.00 53.38 101 ILE A C 1
ATOM 811 O O . ILE A 1 101 ? 37.019 -1.764 -29.598 1.00 53.38 101 ILE A O 1
ATOM 815 N N . THR A 1 102 ? 36.720 -0.976 -31.659 1.00 47.88 102 THR A N 1
ATOM 816 C CA . THR A 1 102 ? 37.597 0.199 -31.516 1.00 47.88 102 THR A CA 1
ATOM 817 C C . THR A 1 102 ? 37.146 1.204 -30.452 1.00 47.88 102 THR A C 1
ATOM 819 O O . THR A 1 102 ? 37.987 1.807 -29.793 1.00 47.88 102 THR A O 1
ATOM 822 N N . LYS A 1 103 ? 35.839 1.368 -30.219 1.00 51.12 103 LYS A N 1
ATOM 823 C CA . LYS A 1 103 ? 35.310 2.247 -29.161 1.00 51.12 103 LYS A CA 1
ATOM 824 C C . LYS A 1 103 ? 35.283 1.556 -27.784 1.00 51.12 103 LYS A C 1
ATOM 826 O O . LYS A 1 103 ? 35.399 2.259 -26.784 1.00 51.12 103 LYS A O 1
ATOM 831 N N . LYS A 1 104 ? 35.235 0.208 -27.723 1.00 51.41 104 LYS A N 1
ATOM 832 C CA . LYS A 1 104 ? 35.392 -0.606 -26.484 1.00 51.41 104 LYS A CA 1
ATOM 833 C C . LYS A 1 104 ? 36.714 -0.333 -25.762 1.00 51.41 104 LYS A C 1
ATOM 835 O O . LYS A 1 104 ? 36.745 -0.316 -24.539 1.00 51.41 104 LYS A O 1
ATOM 840 N N . ILE A 1 105 ? 37.773 -0.037 -26.511 1.00 49.72 105 ILE A N 1
ATOM 841 C CA . ILE A 1 105 ? 39.126 0.190 -25.978 1.00 49.72 105 ILE A CA 1
ATOM 842 C C . ILE A 1 105 ? 39.289 1.606 -25.380 1.00 49.72 105 ILE A C 1
ATOM 844 O O . ILE A 1 105 ? 40.158 1.827 -24.546 1.00 49.72 105 ILE A O 1
ATOM 848 N N . ALA A 1 106 ? 38.420 2.562 -25.732 1.00 52.72 106 ALA A N 1
ATOM 849 C CA . ALA A 1 106 ? 38.512 3.958 -25.291 1.00 52.72 106 ALA A CA 1
ATOM 850 C C . ALA A 1 106 ? 37.843 4.251 -23.926 1.00 52.72 106 ALA A C 1
ATOM 852 O O . ALA A 1 106 ? 37.723 5.413 -23.550 1.00 52.72 106 ALA A O 1
ATOM 853 N N . GLY A 1 107 ? 37.371 3.231 -23.196 1.00 49.06 107 GLY A N 1
ATOM 854 C CA . GLY A 1 107 ? 36.754 3.400 -21.868 1.00 49.06 107 GLY A CA 1
ATOM 855 C C . GLY A 1 107 ? 35.336 3.994 -21.865 1.00 49.06 107 GLY A C 1
ATOM 856 O O . GLY A 1 107 ? 34.802 4.289 -20.803 1.00 49.06 107 GLY A O 1
ATOM 857 N N . PHE A 1 108 ? 34.707 4.146 -23.035 1.00 49.50 108 PHE A N 1
ATOM 858 C CA . PHE A 1 108 ? 33.352 4.695 -23.212 1.00 49.50 108 PHE A CA 1
ATOM 859 C C . PHE A 1 108 ? 32.271 3.611 -23.399 1.00 49.50 108 PHE A C 1
ATOM 861 O O . PHE A 1 108 ? 31.261 3.865 -24.057 1.00 49.50 108 PHE A O 1
ATOM 868 N N . VAL A 1 109 ? 32.483 2.379 -22.913 1.00 55.06 109 VAL A N 1
ATOM 869 C CA . VAL A 1 109 ? 31.614 1.246 -23.277 1.00 55.06 109 VAL A CA 1
ATOM 870 C C . VAL A 1 109 ? 30.980 0.547 -22.090 1.00 55.06 109 VAL A C 1
ATOM 872 O O . VAL A 1 109 ? 31.666 0.014 -21.227 1.00 55.06 109 VAL A O 1
ATOM 875 N N . VAL A 1 110 ? 29.649 0.495 -22.162 1.00 59.06 110 VAL A N 1
ATOM 876 C CA . VAL A 1 110 ? 28.780 -0.411 -21.416 1.00 59.06 110 VAL A CA 1
ATOM 877 C C . VAL A 1 110 ? 29.253 -1.847 -21.644 1.00 59.06 110 VAL A C 1
ATOM 879 O O . VAL A 1 110 ? 29.261 -2.347 -22.774 1.00 59.06 110 VAL A O 1
ATOM 882 N N . THR A 1 111 ? 29.685 -2.501 -20.575 1.00 70.25 111 THR A N 1
ATOM 883 C CA . THR A 1 111 ? 30.078 -3.910 -20.585 1.00 70.25 111 THR A CA 1
ATOM 884 C C . THR A 1 111 ? 28.896 -4.791 -20.981 1.00 70.25 111 THR A C 1
ATOM 886 O O . THR A 1 111 ? 27.735 -4.429 -20.786 1.00 70.25 111 THR A O 1
ATOM 889 N N . ASP A 1 112 ? 29.168 -5.985 -21.511 1.00 74.00 112 ASP A N 1
ATOM 890 C CA . ASP A 1 112 ? 28.094 -6.908 -21.891 1.00 74.00 112 ASP A CA 1
ATOM 891 C C . ASP A 1 112 ? 27.191 -7.231 -20.676 1.00 74.00 112 ASP A C 1
ATOM 893 O O . ASP A 1 112 ? 25.977 -7.336 -20.826 1.00 74.00 112 ASP A O 1
ATOM 897 N N . ASN A 1 113 ? 27.748 -7.261 -19.457 1.00 79.81 113 ASN A N 1
ATOM 898 C CA . ASN A 1 113 ? 26.991 -7.424 -18.210 1.00 79.81 113 ASN A CA 1
ATOM 899 C C . ASN A 1 113 ? 26.060 -6.238 -17.903 1.00 79.81 113 ASN A C 1
ATOM 901 O O . ASN A 1 113 ? 24.905 -6.445 -17.529 1.00 79.81 113 ASN A O 1
ATOM 905 N N . GLU A 1 114 ? 26.529 -5.001 -18.072 1.00 81.50 114 GLU A N 1
ATOM 906 C CA . GLU A 1 114 ? 25.701 -3.804 -17.877 1.00 81.50 114 GLU A CA 1
ATOM 907 C C . GLU A 1 114 ? 24.585 -3.719 -18.921 1.00 81.50 114 GLU A C 1
ATOM 909 O O . GLU A 1 114 ? 23.449 -3.386 -18.581 1.00 81.50 114 GLU A O 1
ATOM 914 N N . TYR A 1 115 ? 24.866 -4.091 -20.175 1.00 86.00 115 TYR A N 1
ATOM 915 C CA . TYR A 1 115 ? 23.832 -4.183 -21.202 1.00 86.00 115 TYR A CA 1
ATOM 916 C C . TYR A 1 115 ? 22.761 -5.212 -20.826 1.00 86.00 115 TYR A C 1
ATOM 918 O O . TYR A 1 115 ? 21.575 -4.907 -20.928 1.00 86.00 115 TYR A O 1
ATOM 926 N N . GLN A 1 116 ? 23.146 -6.403 -20.351 1.00 87.44 116 GLN A N 1
ATOM 927 C CA . GLN A 1 116 ? 22.178 -7.416 -19.909 1.00 87.44 116 GLN A CA 1
ATOM 928 C C . GLN A 1 116 ? 21.319 -6.920 -18.737 1.00 87.44 116 GLN A C 1
ATOM 930 O O . GLN A 1 116 ? 20.112 -7.171 -18.714 1.00 87.44 116 GLN A O 1
ATOM 935 N N . ALA A 1 117 ? 21.904 -6.177 -17.791 1.00 89.56 117 ALA A N 1
ATOM 936 C CA . ALA A 1 117 ? 21.160 -5.569 -16.689 1.00 89.56 117 ALA A CA 1
ATOM 937 C C . ALA A 1 117 ? 20.146 -4.521 -17.185 1.00 89.56 117 ALA A C 1
ATOM 939 O O . ALA A 1 117 ? 18.983 -4.557 -16.779 1.00 89.56 117 ALA A O 1
ATOM 940 N N . ILE A 1 118 ? 20.554 -3.641 -18.107 1.00 91.31 118 ILE A N 1
ATOM 941 C CA . ILE A 1 118 ? 19.678 -2.636 -18.732 1.00 91.31 118 ILE A CA 1
ATOM 942 C C . ILE A 1 118 ? 18.564 -3.309 -19.535 1.00 91.31 118 ILE A C 1
ATOM 944 O O . ILE A 1 118 ? 17.394 -2.996 -19.336 1.00 91.31 118 ILE A O 1
ATOM 948 N N . HIS A 1 119 ? 18.902 -4.277 -20.389 1.00 91.38 119 HIS A N 1
ATOM 949 C CA . HIS A 1 119 ? 17.934 -5.041 -21.174 1.00 91.38 119 HIS A CA 1
ATOM 950 C C . HIS A 1 119 ? 16.886 -5.693 -20.265 1.00 91.38 119 HIS A C 1
ATOM 952 O O . HIS A 1 119 ? 15.684 -5.560 -20.498 1.00 91.38 119 HIS A O 1
ATOM 958 N N . LYS A 1 120 ? 17.327 -6.369 -19.195 1.00 91.94 120 LYS A N 1
ATOM 959 C CA . LYS A 1 120 ? 16.429 -6.989 -18.214 1.00 91.94 120 LYS A CA 1
ATOM 960 C C . LYS A 1 120 ? 15.539 -5.952 -17.521 1.00 91.94 120 LYS A C 1
ATOM 962 O O . LYS A 1 120 ? 14.347 -6.204 -17.364 1.00 91.94 120 LYS A O 1
ATOM 967 N N . GLY A 1 121 ? 16.093 -4.802 -17.140 1.00 93.62 121 GLY A N 1
ATOM 968 C CA . GLY A 1 121 ? 15.352 -3.692 -16.536 1.00 93.62 121 GLY A CA 1
ATOM 969 C C . GLY A 1 121 ? 14.267 -3.126 -17.455 1.00 93.62 121 GLY A C 1
ATOM 970 O O . GLY A 1 121 ? 13.115 -3.019 -17.038 1.00 93.62 121 GLY A O 1
ATOM 971 N N . VAL A 1 122 ? 14.609 -2.847 -18.718 1.00 93.69 122 VAL A N 1
ATOM 972 C CA . VAL A 1 122 ? 13.673 -2.374 -19.754 1.00 93.69 122 VAL A CA 1
ATOM 973 C C . VAL A 1 122 ? 12.535 -3.371 -19.952 1.00 93.69 122 VAL A C 1
ATOM 975 O O . VAL A 1 122 ? 11.371 -2.991 -19.852 1.00 93.69 122 VAL A O 1
ATOM 978 N N . VAL A 1 123 ? 12.854 -4.648 -20.179 1.00 92.38 123 VAL A N 1
ATOM 979 C CA . VAL A 1 123 ? 11.845 -5.699 -20.387 1.00 92.38 123 VAL A CA 1
ATOM 980 C C . VAL A 1 123 ? 10.913 -5.822 -19.179 1.00 92.38 123 VAL A C 1
ATOM 982 O O . VAL A 1 123 ? 9.695 -5.861 -19.345 1.00 92.38 123 VAL A O 1
ATOM 985 N N . CYS A 1 124 ? 11.470 -5.838 -17.965 1.00 93.00 124 CYS A N 1
ATOM 986 C CA . CYS A 1 124 ? 10.682 -5.952 -16.739 1.00 93.00 124 CYS A CA 1
ATOM 987 C C . CYS A 1 124 ? 9.747 -4.749 -16.544 1.00 93.00 124 CYS A C 1
ATOM 989 O O . CYS A 1 124 ? 8.587 -4.912 -16.170 1.00 93.00 124 CYS A O 1
ATOM 991 N N . LEU A 1 125 ? 10.225 -3.537 -16.841 1.00 94.31 125 LEU A N 1
ATOM 992 C CA . LEU A 1 125 ? 9.422 -2.325 -16.718 1.00 94.31 125 LEU A CA 1
ATOM 993 C C . LEU A 1 125 ? 8.304 -2.263 -17.769 1.00 94.31 125 LEU A C 1
ATOM 995 O O . LEU A 1 125 ? 7.189 -1.878 -17.433 1.00 94.31 125 LEU A O 1
ATOM 999 N N . ILE A 1 126 ? 8.553 -2.692 -19.009 1.00 93.44 126 ILE A N 1
ATOM 1000 C CA . ILE A 1 126 ? 7.505 -2.797 -20.040 1.00 93.44 126 ILE A CA 1
ATOM 1001 C C . ILE A 1 126 ? 6.424 -3.796 -19.609 1.00 93.44 126 ILE A C 1
ATOM 1003 O O . ILE A 1 126 ? 5.232 -3.496 -19.689 1.00 93.44 126 ILE A O 1
ATOM 1007 N N . GLU A 1 127 ? 6.827 -4.955 -19.088 1.00 92.44 127 GLU A N 1
ATOM 1008 C CA . GLU A 1 127 ? 5.893 -5.953 -18.566 1.00 92.44 127 GLU A CA 1
ATOM 1009 C C . GLU A 1 127 ? 5.076 -5.418 -17.378 1.00 92.44 127 GLU A C 1
ATOM 1011 O O . GLU A 1 127 ? 3.872 -5.672 -17.297 1.00 92.44 127 GLU A O 1
ATOM 1016 N N . LEU A 1 128 ? 5.693 -4.626 -16.495 1.00 94.31 128 LEU A N 1
ATOM 1017 C CA . LEU A 1 128 ? 5.008 -3.937 -15.400 1.00 94.31 128 LEU A CA 1
ATOM 1018 C C . LEU A 1 128 ? 3.951 -2.957 -15.926 1.00 94.31 128 LEU A C 1
ATOM 1020 O O . LEU A 1 128 ? 2.817 -2.984 -15.447 1.00 94.31 128 LEU A O 1
ATOM 1024 N N . LEU A 1 129 ? 4.289 -2.120 -16.916 1.00 94.75 129 LEU A N 1
ATOM 1025 C CA . LEU A 1 129 ? 3.342 -1.179 -17.533 1.00 94.75 129 LEU A CA 1
ATOM 1026 C C . LEU A 1 129 ? 2.144 -1.918 -18.141 1.00 94.75 129 LEU A C 1
ATOM 1028 O O . LEU A 1 129 ? 0.998 -1.517 -17.940 1.00 94.75 129 LEU A O 1
ATOM 1032 N N . ARG A 1 130 ? 2.407 -3.028 -18.838 1.00 93.31 130 ARG A N 1
ATOM 1033 C CA . ARG A 1 130 ? 1.388 -3.867 -19.476 1.00 93.31 130 ARG A CA 1
ATOM 1034 C C . ARG A 1 130 ? 0.440 -4.492 -18.453 1.00 93.31 130 ARG A C 1
ATOM 1036 O O . ARG A 1 130 ? -0.772 -4.348 -18.577 1.00 93.31 130 ARG A O 1
ATOM 1043 N N . ARG A 1 131 ? 0.982 -5.109 -17.400 1.00 94.12 131 ARG A N 1
ATOM 1044 C CA . ARG A 1 131 ? 0.193 -5.710 -16.311 1.00 94.12 131 ARG A CA 1
ATOM 1045 C C . ARG A 1 131 ? -0.626 -4.686 -15.543 1.00 94.12 131 ARG A C 1
ATOM 1047 O O . ARG A 1 131 ? -1.770 -4.961 -15.196 1.00 94.12 131 ARG A O 1
ATOM 1054 N N . LEU A 1 132 ? -0.069 -3.502 -15.293 1.00 94.69 132 LEU A N 1
ATOM 1055 C CA . LEU A 1 132 ? -0.823 -2.415 -14.675 1.00 94.69 132 LEU A CA 1
ATOM 1056 C C . LEU A 1 132 ? -1.949 -1.915 -15.580 1.00 94.69 132 LEU A C 1
ATOM 1058 O O . LEU A 1 132 ? -3.037 -1.647 -15.081 1.00 94.69 132 LEU A O 1
ATOM 1062 N N . HIS A 1 133 ? -1.733 -1.839 -16.892 1.00 95.06 133 HIS A N 1
ATOM 1063 C CA . HIS A 1 133 ? -2.790 -1.482 -17.836 1.00 95.06 133 HIS A CA 1
ATOM 1064 C C . HIS A 1 133 ? -3.916 -2.532 -17.875 1.00 95.06 133 HIS A C 1
ATOM 1066 O O . HIS A 1 133 ? -5.094 -2.184 -17.779 1.00 95.06 133 HIS A O 1
ATOM 1072 N N . GLU A 1 134 ? -3.569 -3.821 -17.936 1.00 94.19 134 GLU A N 1
ATOM 1073 C CA . GLU A 1 134 ? -4.522 -4.940 -17.836 1.00 94.19 134 GLU A CA 1
ATOM 1074 C C . GLU A 1 134 ? -5.297 -4.901 -16.501 1.00 94.19 134 GLU A C 1
ATOM 1076 O O . GLU A 1 134 ? -6.515 -5.078 -16.464 1.00 94.19 134 GLU A O 1
ATOM 1081 N N . PHE A 1 135 ? -4.618 -4.595 -15.394 1.00 95.31 135 PHE A N 1
ATOM 1082 C CA . PHE A 1 135 ? -5.249 -4.441 -14.085 1.00 95.31 135 PHE A CA 1
ATOM 1083 C C . PHE A 1 135 ? -6.241 -3.273 -14.060 1.00 95.31 135 PHE A C 1
ATOM 1085 O O . PHE A 1 135 ? -7.399 -3.463 -13.695 1.00 95.31 135 PHE A O 1
ATOM 1092 N N . VAL A 1 136 ? -5.812 -2.084 -14.495 1.00 94.75 136 VAL A N 1
ATOM 1093 C CA . VAL A 1 136 ? -6.638 -0.866 -14.532 1.00 94.75 136 VAL A CA 1
ATOM 1094 C C . VAL A 1 136 ? -7.901 -1.085 -15.348 1.00 94.75 136 VAL A C 1
ATOM 1096 O O . VAL A 1 136 ? -8.994 -0.760 -14.890 1.00 94.75 136 VAL A O 1
ATOM 1099 N N . THR A 1 137 ? -7.766 -1.670 -16.536 1.00 93.81 137 THR A N 1
ATOM 1100 C CA . THR A 1 137 ? -8.907 -1.969 -17.411 1.00 93.81 137 THR A CA 1
ATOM 1101 C C . THR A 1 137 ? -9.871 -2.970 -16.773 1.00 93.81 137 THR A C 1
ATOM 1103 O O . THR A 1 137 ? -11.078 -2.765 -16.837 1.00 93.81 137 THR A O 1
ATOM 1106 N N . THR A 1 138 ? -9.360 -3.989 -16.077 1.00 93.56 138 THR A N 1
ATOM 1107 C CA . THR A 1 138 ? -10.181 -5.012 -15.404 1.00 93.56 138 THR A CA 1
ATOM 1108 C C . THR A 1 138 ? -11.010 -4.457 -14.242 1.00 93.56 138 THR A C 1
ATOM 1110 O O . THR A 1 138 ? -12.117 -4.937 -13.985 1.00 93.56 138 THR A O 1
ATOM 1113 N N . ILE A 1 139 ? -10.477 -3.485 -13.496 1.00 94.44 139 ILE A N 1
ATOM 1114 C CA . ILE A 1 139 ? -11.109 -3.012 -12.255 1.00 94.44 139 ILE A CA 1
ATOM 1115 C C . ILE A 1 139 ? -11.850 -1.682 -12.408 1.00 94.44 139 ILE A C 1
ATOM 1117 O O . ILE A 1 139 ? -12.583 -1.314 -11.494 1.00 94.44 139 ILE A O 1
ATOM 1121 N N . ARG A 1 140 ? -11.696 -0.989 -13.545 1.00 93.56 140 ARG A N 1
ATOM 1122 C CA . ARG A 1 140 ? -12.268 0.342 -13.815 1.00 93.56 140 ARG A CA 1
ATOM 1123 C C . ARG A 1 140 ? -13.746 0.439 -13.455 1.00 93.56 140 ARG A C 1
ATOM 1125 O O . ARG A 1 140 ? -14.119 1.300 -12.665 1.00 93.56 140 ARG A O 1
ATOM 1132 N N . ASP A 1 141 ? -14.561 -0.476 -13.967 1.00 92.25 141 ASP A N 1
ATOM 1133 C CA . ASP A 1 141 ? -16.012 -0.429 -13.755 1.00 92.25 141 ASP A CA 1
ATOM 1134 C C . ASP A 1 141 ? -16.410 -0.820 -12.325 1.00 92.25 141 ASP A C 1
ATOM 1136 O O . ASP A 1 141 ? -17.461 -0.424 -11.828 1.00 92.25 141 ASP A O 1
ATOM 1140 N N . LYS A 1 142 ? -15.549 -1.570 -11.625 1.00 92.50 142 LYS A N 1
ATOM 1141 C CA . LYS A 1 142 ? -15.795 -2.018 -10.248 1.00 92.50 142 LYS A CA 1
ATOM 1142 C C . LYS A 1 142 ? -15.544 -0.921 -9.212 1.00 92.50 142 LYS A C 1
ATOM 1144 O O . LYS A 1 142 ? -16.013 -1.053 -8.085 1.00 92.50 142 LYS A O 1
ATOM 1149 N N . VAL A 1 143 ? -14.794 0.127 -9.564 1.00 93.25 143 VAL A N 1
ATOM 1150 C CA . VAL A 1 143 ? -14.383 1.189 -8.630 1.00 93.25 143 VAL A CA 1
ATOM 1151 C C . VAL A 1 143 ? -15.088 2.523 -8.857 1.00 93.25 143 VAL A C 1
ATOM 1153 O O . VAL A 1 143 ? -14.729 3.476 -8.180 1.00 93.25 143 VAL A O 1
ATOM 1156 N N . ILE A 1 144 ? -16.071 2.613 -9.763 1.00 90.19 144 ILE A N 1
ATOM 1157 C CA . ILE A 1 144 ? -16.718 3.884 -10.159 1.00 90.19 144 ILE A CA 1
ATOM 1158 C C . ILE A 1 144 ? -17.182 4.707 -8.946 1.00 90.19 144 ILE A C 1
ATOM 1160 O O . ILE A 1 144 ? -16.870 5.892 -8.859 1.00 90.19 144 ILE A O 1
ATOM 1164 N N . ASP A 1 145 ? -17.842 4.065 -7.981 1.00 91.06 145 ASP A N 1
ATOM 1165 C CA . ASP A 1 145 ? -18.347 4.715 -6.762 1.00 91.06 145 ASP A CA 1
ATOM 1166 C C . ASP A 1 145 ? -17.397 4.566 -5.557 1.00 91.06 145 ASP A C 1
ATOM 1168 O O . ASP A 1 145 ? -17.798 4.731 -4.404 1.00 91.06 145 ASP A O 1
ATOM 1172 N N . ASN A 1 146 ? -16.130 4.210 -5.792 1.00 95.12 146 ASN A N 1
ATOM 1173 C CA . ASN A 1 146 ? -15.127 4.006 -4.750 1.00 95.12 146 ASN A CA 1
ATOM 1174 C C . ASN A 1 146 ? -14.057 5.115 -4.779 1.00 95.12 146 ASN A C 1
ATOM 1176 O O . ASN A 1 146 ? -13.601 5.497 -5.860 1.00 95.12 146 ASN A O 1
ATOM 1180 N N . PRO A 1 147 ? -13.552 5.579 -3.618 1.00 96.62 147 PRO A N 1
ATOM 1181 C CA . PRO A 1 147 ? -12.470 6.566 -3.568 1.00 96.62 147 PRO A CA 1
ATOM 1182 C C . PRO A 1 147 ? -11.204 6.170 -4.350 1.00 96.62 147 PRO A C 1
ATOM 1184 O O . PRO A 1 147 ? -10.483 7.051 -4.822 1.00 96.62 147 PRO A O 1
ATOM 1187 N N . TYR A 1 148 ? -10.956 4.868 -4.553 1.00 96.94 148 TYR A N 1
ATOM 1188 C CA . TYR A 1 148 ? -9.831 4.368 -5.349 1.00 96.94 148 TYR A CA 1
ATOM 1189 C C . TYR A 1 148 ? -9.894 4.772 -6.833 1.00 96.94 148 TYR A C 1
ATOM 1191 O O . TYR A 1 148 ? -8.865 4.762 -7.508 1.00 96.94 148 TYR A O 1
ATOM 1199 N N . ALA A 1 149 ? -11.059 5.184 -7.353 1.00 96.44 149 ALA A N 1
ATOM 1200 C CA . ALA A 1 149 ? -11.192 5.681 -8.724 1.00 96.44 149 ALA A CA 1
ATOM 1201 C C . ALA A 1 149 ? -10.214 6.825 -9.042 1.00 96.44 149 ALA A C 1
ATOM 1203 O O . ALA A 1 149 ? -9.680 6.877 -10.148 1.00 96.44 149 ALA A O 1
ATOM 1204 N N . ARG A 1 150 ? -9.920 7.702 -8.068 1.00 95.88 150 ARG A N 1
ATOM 1205 C CA . ARG A 1 150 ? -8.980 8.830 -8.234 1.00 95.88 150 ARG A CA 1
ATOM 1206 C C . ARG A 1 150 ? -7.544 8.359 -8.481 1.00 95.88 150 ARG A C 1
ATOM 1208 O O . ARG A 1 150 ? -6.827 8.915 -9.320 1.00 95.88 150 ARG A O 1
ATOM 1215 N N . ASP A 1 151 ? -7.126 7.327 -7.752 1.00 96.25 151 ASP A N 1
ATOM 1216 C CA . ASP A 1 151 ? -5.816 6.704 -7.935 1.00 96.25 151 ASP A CA 1
ATOM 1217 C C . ASP A 1 151 ? -5.772 5.975 -9.277 1.00 96.25 151 ASP A C 1
ATOM 1219 O O . ASP A 1 151 ? -4.810 6.128 -10.029 1.00 96.25 151 ASP A O 1
ATOM 1223 N N . LEU A 1 152 ? -6.845 5.257 -9.622 1.00 96.06 152 LEU A N 1
ATOM 1224 C CA . LEU A 1 152 ? -6.949 4.537 -10.885 1.00 96.06 152 LEU A CA 1
ATOM 1225 C C . LEU A 1 152 ? -6.884 5.469 -12.102 1.00 96.06 152 LEU A C 1
ATOM 1227 O O . LEU A 1 152 ? -6.165 5.177 -13.053 1.00 96.06 152 LEU A O 1
ATOM 1231 N N . GLU A 1 153 ? -7.570 6.610 -12.053 1.00 95.94 153 GLU A N 1
ATOM 1232 C CA . GLU A 1 153 ? -7.509 7.649 -13.086 1.00 95.94 153 GLU A CA 1
ATOM 1233 C C . GLU A 1 153 ? -6.093 8.231 -13.209 1.00 95.94 153 GLU A C 1
ATOM 1235 O O . GLU A 1 153 ? -5.579 8.427 -14.312 1.00 95.94 153 GLU A O 1
ATOM 1240 N N . SER A 1 154 ? -5.420 8.460 -12.078 1.00 96.94 154 SER A N 1
ATOM 1241 C CA . SER A 1 154 ? -4.038 8.947 -12.074 1.00 96.94 154 SER A CA 1
ATOM 1242 C C . SER A 1 154 ? -3.069 7.940 -12.697 1.00 96.94 154 SER A C 1
ATOM 1244 O O . SER A 1 154 ? -2.178 8.335 -13.454 1.00 96.94 154 SER A O 1
ATOM 1246 N N . ILE A 1 155 ? -3.245 6.648 -12.404 1.00 96.94 155 ILE A N 1
ATOM 1247 C CA . ILE A 1 155 ? -2.483 5.553 -13.015 1.00 96.94 155 ILE A CA 1
ATOM 1248 C C . ILE A 1 155 ? -2.761 5.508 -14.522 1.00 96.94 155 ILE A C 1
ATOM 1250 O O . ILE A 1 155 ? -1.824 5.513 -15.318 1.00 96.94 155 ILE A O 1
ATOM 1254 N N . ASP A 1 156 ? -4.031 5.519 -14.922 1.00 96.06 156 ASP A N 1
ATOM 1255 C CA . ASP A 1 156 ? -4.453 5.443 -16.322 1.00 96.06 156 ASP A CA 1
ATOM 1256 C C . ASP A 1 156 ? -3.912 6.602 -17.164 1.00 96.06 156 ASP A C 1
ATOM 1258 O O . ASP A 1 156 ? -3.403 6.397 -18.268 1.00 96.06 156 ASP A O 1
ATOM 1262 N N . LYS A 1 157 ? -3.930 7.819 -16.610 1.00 96.19 157 LYS A N 1
ATOM 1263 C CA . LYS A 1 157 ? -3.350 9.006 -17.244 1.00 96.19 157 LYS A CA 1
ATOM 1264 C C . LYS A 1 157 ? -1.850 8.853 -17.481 1.00 96.19 157 LYS A C 1
ATOM 1266 O O . LYS A 1 157 ? -1.357 9.268 -18.527 1.00 96.19 157 LYS A O 1
ATOM 1271 N N . ILE A 1 158 ? -1.121 8.266 -16.528 1.00 96.12 158 ILE A N 1
ATOM 1272 C CA . ILE A 1 158 ? 0.304 7.972 -16.712 1.00 96.12 158 ILE A CA 1
ATOM 1273 C C . ILE A 1 158 ? 0.464 6.949 -17.841 1.00 96.12 158 ILE A C 1
ATOM 1275 O O . ILE A 1 158 ? 1.174 7.236 -18.803 1.00 96.12 158 ILE A O 1
ATOM 1279 N N . LEU A 1 159 ? -0.229 5.808 -17.769 1.00 95.12 159 LEU A N 1
ATOM 1280 C CA . LEU A 1 159 ? -0.127 4.710 -18.742 1.00 95.12 159 LEU A CA 1
ATOM 1281 C C . LEU A 1 159 ? -0.532 5.114 -20.171 1.00 95.12 159 LEU A C 1
ATOM 1283 O O . LEU A 1 159 ? 0.016 4.583 -21.134 1.00 95.12 159 LEU A O 1
ATOM 1287 N N . SER A 1 160 ? -1.439 6.080 -20.313 1.00 93.56 160 SER A N 1
ATOM 1288 C CA . SER A 1 160 ? -1.919 6.593 -21.604 1.00 93.56 160 SER A CA 1
ATOM 1289 C C . SER A 1 160 ? -0.976 7.601 -22.271 1.00 93.56 160 SER A C 1
ATOM 1291 O O . SER A 1 160 ? -1.261 8.083 -23.365 1.00 93.56 160 SER A O 1
ATOM 1293 N N . THR A 1 161 ? 0.153 7.936 -21.641 1.00 93.44 161 THR A N 1
ATOM 1294 C CA . THR A 1 161 ? 1.172 8.806 -22.247 1.00 93.44 161 THR A CA 1
ATOM 1295 C C . THR A 1 161 ? 1.736 8.143 -23.503 1.00 93.44 161 THR A C 1
ATOM 1297 O O . THR A 1 161 ? 2.054 6.955 -23.469 1.00 93.44 161 THR A O 1
ATOM 1300 N N . GLU A 1 162 ? 1.896 8.901 -24.595 1.00 83.44 162 GLU A N 1
ATOM 1301 C CA . GLU A 1 162 ? 2.243 8.380 -25.929 1.00 83.44 162 GLU A CA 1
ATOM 1302 C C . GLU A 1 162 ? 3.389 7.351 -25.884 1.00 83.44 162 GLU A C 1
ATOM 1304 O O . GLU A 1 162 ? 3.218 6.222 -26.347 1.00 83.44 162 GLU A O 1
ATOM 1309 N N . GLY A 1 163 ? 4.491 7.673 -25.194 1.00 85.00 163 GLY A N 1
ATOM 1310 C CA . GLY A 1 163 ? 5.647 6.780 -25.049 1.00 85.00 163 GLY A CA 1
ATOM 1311 C C . GLY A 1 163 ? 5.363 5.455 -24.327 1.00 85.00 163 GLY A C 1
ATOM 1312 O O . GLY A 1 163 ? 5.913 4.426 -24.710 1.00 85.00 163 GLY A O 1
ATOM 1313 N N . PHE A 1 164 ? 4.488 5.442 -23.320 1.00 91.81 164 PHE A N 1
ATOM 1314 C CA . PHE A 1 164 ? 4.111 4.213 -22.610 1.00 91.81 164 PHE A CA 1
ATOM 1315 C C . PHE A 1 164 ? 3.060 3.415 -23.375 1.00 91.81 164 PHE A C 1
ATOM 1317 O O . PHE A 1 164 ? 3.128 2.190 -23.401 1.00 91.81 164 PHE A O 1
ATOM 1324 N N . SER A 1 165 ? 2.140 4.090 -24.067 1.00 87.12 165 SER A N 1
ATOM 1325 C CA . SER A 1 165 ? 1.094 3.431 -24.854 1.00 87.12 165 SER A CA 1
ATOM 1326 C C . SER A 1 165 ? 1.664 2.559 -25.982 1.00 87.12 165 SER A C 1
ATOM 1328 O O . SER A 1 165 ? 1.114 1.497 -26.280 1.00 87.12 165 SER A O 1
ATOM 1330 N N . VAL A 1 166 ? 2.793 2.973 -26.571 1.00 88.69 166 VAL A N 1
ATOM 1331 C CA . VAL A 1 166 ? 3.542 2.190 -27.565 1.00 88.69 166 VAL A CA 1
ATOM 1332 C C . VAL A 1 166 ? 4.180 0.964 -26.911 1.00 88.69 166 VAL A C 1
ATOM 1334 O O . VAL A 1 166 ? 3.990 -0.148 -27.394 1.00 88.69 166 VAL A O 1
ATOM 1337 N N . MET A 1 167 ? 4.861 1.143 -25.775 1.00 90.06 167 MET A N 1
ATOM 1338 C CA . MET A 1 167 ? 5.506 0.046 -25.040 1.00 90.06 167 MET A CA 1
ATOM 1339 C C . MET A 1 167 ? 4.505 -1.002 -24.536 1.00 90.06 167 MET A C 1
ATOM 1341 O O . MET A 1 167 ? 4.793 -2.191 -24.577 1.00 90.06 167 MET A O 1
ATOM 1345 N N . ILE A 1 168 ? 3.314 -0.587 -24.097 1.00 88.88 168 ILE A N 1
ATOM 1346 C CA . ILE A 1 168 ? 2.254 -1.497 -23.628 1.00 88.88 168 ILE A CA 1
ATOM 1347 C C . ILE A 1 168 ? 1.756 -2.412 -24.759 1.00 88.88 168 ILE A C 1
ATOM 1349 O O . ILE A 1 168 ? 1.396 -3.561 -24.505 1.00 88.88 168 ILE A O 1
ATOM 1353 N N . LYS A 1 169 ? 1.748 -1.920 -26.006 1.00 86.62 169 LYS A N 1
ATOM 1354 C CA . LYS A 1 169 ? 1.342 -2.680 -27.202 1.00 86.62 169 LYS A CA 1
ATOM 1355 C C . LYS A 1 169 ? 2.462 -3.556 -27.775 1.00 86.62 169 LYS A C 1
ATOM 1357 O O . LYS A 1 169 ? 2.201 -4.347 -28.682 1.00 86.62 169 LYS A O 1
ATOM 1362 N N . GLU A 1 170 ? 3.690 -3.426 -27.277 1.00 78.81 170 GLU A N 1
ATOM 1363 C CA . GLU A 1 170 ? 4.835 -4.209 -27.737 1.00 78.81 170 GLU A CA 1
ATOM 1364 C C . GLU A 1 170 ? 4.680 -5.676 -27.297 1.00 78.81 170 GLU A C 1
ATOM 1366 O O . GLU A 1 170 ? 4.788 -6.022 -26.121 1.00 78.81 170 GLU A O 1
ATOM 1371 N N . ASN A 1 171 ? 4.427 -6.571 -28.255 1.00 65.44 171 ASN A N 1
ATOM 1372 C CA . ASN A 1 171 ? 4.199 -7.996 -27.983 1.00 65.44 171 ASN A CA 1
ATOM 1373 C C . ASN A 1 171 ? 5.501 -8.807 -27.816 1.00 65.44 171 ASN A C 1
ATOM 1375 O O . ASN A 1 171 ? 5.456 -9.972 -27.404 1.00 65.44 171 ASN A O 1
ATOM 1379 N N . ASN A 1 172 ? 6.671 -8.228 -28.114 1.00 64.81 172 ASN A N 1
ATOM 1380 C CA . ASN A 1 172 ? 7.962 -8.916 -28.037 1.00 64.81 172 ASN A CA 1
ATOM 1381 C C . ASN A 1 172 ? 8.528 -8.931 -26.612 1.00 64.81 172 ASN A C 1
ATOM 1383 O O . ASN A 1 172 ? 9.521 -8.274 -26.308 1.00 64.81 172 ASN A O 1
ATOM 1387 N N . LYS A 1 173 ? 7.927 -9.756 -25.747 1.00 63.25 173 LYS A N 1
ATOM 1388 C CA . LYS A 1 173 ? 8.230 -9.828 -24.305 1.00 63.25 173 LYS A CA 1
ATOM 1389 C C . LYS A 1 173 ? 9.699 -10.085 -23.941 1.00 63.25 173 LYS A C 1
ATOM 1391 O O . LYS A 1 173 ? 10.083 -9.807 -22.816 1.00 63.25 173 LYS A O 1
ATOM 1396 N N . THR A 1 174 ? 10.521 -10.648 -24.830 1.00 62.69 174 THR A N 1
ATOM 1397 C CA . THR A 1 174 ? 11.904 -11.051 -24.489 1.00 62.69 174 THR A CA 1
ATOM 1398 C C . THR A 1 174 ? 12.945 -10.840 -25.590 1.00 62.69 174 THR A C 1
ATOM 1400 O O . THR A 1 174 ? 14.124 -11.088 -25.352 1.00 62.69 174 THR A O 1
ATOM 1403 N N . LYS A 1 175 ? 12.548 -10.395 -26.789 1.00 74.88 175 LYS A N 1
ATOM 1404 C CA . LYS A 1 175 ? 13.433 -10.283 -27.965 1.00 74.88 175 LYS A CA 1
ATOM 1405 C C . LYS A 1 175 ? 13.464 -8.859 -28.513 1.00 74.88 175 LYS A C 1
ATOM 1407 O O . LYS A 1 175 ? 13.181 -8.630 -29.686 1.00 74.88 175 LYS A O 1
ATOM 1412 N N . LEU A 1 176 ? 13.782 -7.897 -27.653 1.00 83.81 176 LEU A N 1
ATOM 1413 C CA . LEU A 1 176 ? 13.980 -6.521 -28.093 1.00 83.81 176 LEU A CA 1
ATOM 1414 C C . LEU A 1 176 ? 15.321 -6.402 -28.824 1.00 83.81 176 LEU A C 1
ATOM 1416 O O . LEU A 1 176 ? 16.337 -6.950 -28.394 1.00 83.81 176 LEU A O 1
ATOM 1420 N N . SER A 1 177 ? 15.330 -5.687 -29.948 1.00 86.31 177 SER A N 1
ATOM 1421 C CA . SER A 1 177 ? 16.579 -5.359 -30.635 1.00 86.31 177 SER A CA 1
ATOM 1422 C C . SER A 1 177 ? 17.412 -4.397 -29.782 1.00 86.31 177 SER A C 1
ATOM 1424 O O . SER A 1 177 ? 16.873 -3.651 -28.967 1.00 86.31 177 SER A O 1
ATOM 1426 N N . TYR A 1 178 ? 18.731 -4.359 -29.992 1.00 85.69 178 TYR A N 1
ATOM 1427 C CA . TYR A 1 178 ? 19.602 -3.414 -29.282 1.00 85.69 178 TYR A CA 1
ATOM 1428 C C . TYR A 1 178 ? 19.125 -1.960 -29.420 1.00 85.69 178 TYR A C 1
ATOM 1430 O O . TYR A 1 178 ? 19.085 -1.230 -28.434 1.00 85.69 178 TYR A O 1
ATOM 1438 N N . ALA A 1 179 ? 18.720 -1.564 -30.632 1.00 85.31 179 ALA A N 1
ATOM 1439 C CA . ALA A 1 179 ? 18.213 -0.224 -30.907 1.00 85.31 179 ALA A CA 1
ATOM 1440 C C . ALA A 1 179 ? 16.924 0.074 -30.124 1.00 85.31 179 ALA A C 1
ATOM 1442 O O . ALA A 1 179 ? 16.831 1.129 -29.503 1.00 85.31 179 ALA A O 1
ATOM 1443 N N . ALA A 1 180 ? 15.982 -0.877 -30.082 1.00 87.25 180 ALA A N 1
ATOM 1444 C CA . ALA A 1 180 ? 14.752 -0.736 -29.302 1.00 87.25 180 ALA A CA 1
ATOM 1445 C C . ALA A 1 180 ? 15.046 -0.615 -27.800 1.00 87.25 180 ALA A C 1
ATOM 1447 O O . ALA A 1 180 ? 14.501 0.258 -27.129 1.00 87.25 180 ALA A O 1
ATOM 1448 N N . VAL A 1 181 ? 15.965 -1.435 -27.271 1.00 90.06 181 VAL A N 1
ATOM 1449 C CA . VAL A 1 181 ? 16.384 -1.329 -25.866 1.00 90.06 181 VAL A CA 1
ATOM 1450 C C . VAL A 1 181 ? 17.019 0.026 -25.585 1.00 90.06 181 VAL A C 1
ATOM 1452 O O . VAL A 1 181 ? 16.660 0.635 -24.589 1.00 90.06 181 VAL A O 1
ATOM 1455 N N . ALA A 1 182 ? 17.906 0.532 -26.444 1.00 88.44 182 ALA A N 1
ATOM 1456 C CA . ALA A 1 182 ? 18.535 1.839 -26.248 1.00 88.44 182 ALA A CA 1
ATOM 1457 C C . ALA A 1 182 ? 17.522 3.001 -26.275 1.00 88.44 182 ALA A C 1
ATOM 1459 O O . ALA A 1 182 ? 17.626 3.946 -25.489 1.00 88.44 182 ALA A O 1
ATOM 1460 N N . GLU A 1 183 ? 16.521 2.928 -27.152 1.00 90.25 183 GLU A N 1
ATOM 1461 C CA . GLU A 1 183 ? 15.452 3.923 -27.240 1.00 90.25 183 GLU A CA 1
ATOM 1462 C C . GLU A 1 183 ? 14.554 3.909 -25.994 1.00 90.25 183 GLU A C 1
ATOM 1464 O O . GLU A 1 183 ? 14.334 4.949 -25.361 1.00 90.25 183 GLU A O 1
ATOM 1469 N N . TYR A 1 184 ? 14.081 2.728 -25.597 1.00 92.19 184 TYR A N 1
ATOM 1470 C CA . TYR A 1 184 ? 13.249 2.569 -24.408 1.00 92.19 184 TYR A CA 1
ATOM 1471 C C . TYR A 1 184 ? 14.012 2.895 -23.132 1.00 92.19 184 TYR A C 1
ATOM 1473 O O . TYR A 1 184 ? 13.459 3.531 -22.241 1.00 92.19 184 TYR A O 1
ATOM 1481 N N . ASP A 1 185 ? 15.289 2.539 -23.063 1.00 92.38 185 ASP A N 1
ATOM 1482 C CA . ASP A 1 185 ? 16.176 2.879 -21.962 1.00 92.38 185 ASP A CA 1
ATOM 1483 C C . ASP A 1 185 ? 16.248 4.391 -21.731 1.00 92.38 185 ASP A C 1
ATOM 1485 O O . ASP A 1 185 ? 15.969 4.889 -20.635 1.00 92.38 185 ASP A O 1
ATOM 1489 N N . ARG A 1 186 ? 16.529 5.137 -22.806 1.00 91.06 186 ARG A N 1
ATOM 1490 C CA . ARG A 1 186 ? 16.543 6.601 -22.792 1.00 91.06 186 ARG A CA 1
ATOM 1491 C C . ARG A 1 186 ? 15.205 7.164 -22.312 1.00 91.06 186 ARG A C 1
ATOM 1493 O O . ARG A 1 186 ? 15.179 8.036 -21.440 1.00 91.06 186 ARG A O 1
ATOM 1500 N N . SER A 1 187 ? 14.107 6.652 -22.862 1.00 92.12 187 SER A N 1
ATOM 1501 C CA . SER A 1 187 ? 12.759 7.105 -22.524 1.00 92.12 187 SER A CA 1
ATOM 1502 C C . SER A 1 187 ? 12.395 6.820 -21.061 1.00 92.12 187 SER A C 1
ATOM 1504 O O . SER A 1 187 ? 11.909 7.710 -20.367 1.00 92.12 187 SER A O 1
ATOM 1506 N N . LEU A 1 188 ? 12.667 5.612 -20.562 1.00 93.44 188 LEU A N 1
ATOM 1507 C CA . LEU A 1 188 ? 12.253 5.150 -19.236 1.00 93.44 188 LEU A CA 1
ATOM 1508 C C . LEU A 1 188 ? 13.151 5.708 -18.118 1.00 93.44 188 LEU A C 1
ATOM 1510 O O . LEU A 1 188 ? 12.639 6.260 -17.144 1.00 93.44 188 LEU A O 1
ATOM 1514 N N . ARG A 1 189 ? 14.485 5.609 -18.237 1.00 91.88 189 ARG A N 1
ATOM 1515 C CA . ARG A 1 189 ? 15.408 6.046 -17.167 1.00 91.88 189 ARG A CA 1
ATOM 1516 C C . ARG A 1 189 ? 15.670 7.541 -17.135 1.00 91.88 189 ARG A C 1
ATOM 1518 O O . ARG A 1 189 ? 15.993 8.056 -16.069 1.00 91.88 189 ARG A O 1
ATOM 1525 N N . PHE A 1 190 ? 15.542 8.245 -18.256 1.00 89.06 190 PHE A N 1
ATOM 1526 C CA . PHE A 1 190 ? 15.995 9.638 -18.329 1.00 89.06 190 PHE A CA 1
ATOM 1527 C C . PHE A 1 190 ? 14.877 10.611 -18.694 1.00 89.06 190 PHE A C 1
ATOM 1529 O O . PHE A 1 190 ? 14.764 11.652 -18.054 1.00 89.06 190 PHE A O 1
ATOM 1536 N N . THR A 1 191 ? 14.019 10.285 -19.663 1.00 91.25 191 THR A N 1
ATOM 1537 C CA . THR A 1 191 ? 12.941 11.200 -20.081 1.00 91.25 191 THR A CA 1
ATOM 1538 C C . THR A 1 191 ? 11.729 11.148 -19.146 1.00 91.25 191 THR A C 1
ATOM 1540 O O . THR A 1 191 ? 11.288 12.182 -18.655 1.00 91.25 191 THR A O 1
ATOM 1543 N N . HIS A 1 192 ? 11.206 9.956 -18.853 1.00 94.38 192 HIS A N 1
ATOM 1544 C CA . HIS A 1 192 ? 9.938 9.768 -18.135 1.00 94.38 192 HIS A CA 1
ATOM 1545 C C . HIS A 1 192 ? 10.102 9.200 -16.716 1.00 94.38 192 HIS A C 1
ATOM 1547 O O . HIS A 1 192 ? 9.118 8.814 -16.079 1.00 94.38 192 HIS A O 1
ATOM 1553 N N . ARG A 1 193 ? 11.327 9.178 -16.176 1.00 93.44 193 ARG A N 1
ATOM 1554 C CA . ARG A 1 193 ? 11.639 8.585 -14.862 1.00 93.44 193 ARG A CA 1
ATOM 1555 C C . ARG A 1 193 ? 10.742 9.093 -13.736 1.00 93.44 193 ARG A C 1
ATOM 1557 O O . ARG A 1 193 ? 10.277 8.302 -12.922 1.00 93.44 193 ARG A O 1
ATOM 1564 N N . GLY A 1 194 ? 10.466 10.397 -13.696 1.00 94.62 194 GLY A N 1
ATOM 1565 C CA . GLY A 1 194 ? 9.586 10.986 -12.680 1.00 94.62 194 GLY A CA 1
ATOM 1566 C C . GLY A 1 194 ? 8.162 10.417 -12.717 1.00 94.62 194 GLY A C 1
ATOM 1567 O O . GLY A 1 194 ? 7.577 10.152 -11.668 1.00 94.62 194 GLY A O 1
ATOM 1568 N N . MET A 1 195 ? 7.627 10.158 -13.915 1.00 95.88 195 MET A N 1
ATOM 1569 C CA . MET A 1 195 ? 6.307 9.540 -14.085 1.00 95.88 195 MET A CA 1
ATOM 1570 C C . MET A 1 195 ? 6.312 8.083 -13.628 1.00 95.88 195 MET A C 1
ATOM 1572 O O . MET A 1 195 ? 5.369 7.655 -12.969 1.00 95.88 195 MET A O 1
ATOM 1576 N N . ILE A 1 196 ? 7.390 7.345 -13.908 1.00 96.00 196 ILE A N 1
ATOM 1577 C CA . ILE A 1 196 ? 7.538 5.952 -13.470 1.00 96.00 196 ILE A CA 1
ATOM 1578 C C . ILE A 1 196 ? 7.662 5.867 -11.948 1.00 96.00 196 ILE A C 1
ATOM 1580 O O . ILE A 1 196 ? 6.996 5.043 -11.336 1.00 96.00 196 ILE A O 1
ATOM 1584 N N . ILE A 1 197 ? 8.435 6.748 -11.308 1.00 95.81 197 ILE A N 1
ATOM 1585 C CA . ILE A 1 197 ? 8.521 6.798 -9.838 1.00 95.81 197 ILE A CA 1
ATOM 1586 C C . ILE A 1 197 ? 7.151 7.089 -9.223 1.00 95.81 197 ILE A C 1
ATOM 1588 O O . ILE A 1 197 ? 6.760 6.460 -8.241 1.00 95.81 197 ILE A O 1
ATOM 1592 N N . ARG A 1 198 ? 6.388 8.014 -9.816 1.00 96.88 198 ARG A N 1
ATOM 1593 C CA . ARG A 1 198 ? 5.020 8.293 -9.371 1.00 96.88 198 ARG A CA 1
ATOM 1594 C C . ARG A 1 198 ? 4.100 7.081 -9.558 1.00 96.88 198 ARG A C 1
ATOM 1596 O O . ARG A 1 198 ? 3.306 6.796 -8.668 1.00 96.88 198 ARG A O 1
ATOM 1603 N N . LEU A 1 199 ? 4.225 6.361 -10.671 1.00 96.81 199 LEU A N 1
ATOM 1604 C CA . LEU A 1 199 ? 3.487 5.123 -10.927 1.00 96.81 199 LEU A CA 1
ATOM 1605 C C . LEU A 1 199 ? 3.826 4.034 -9.898 1.00 96.81 199 LEU A C 1
ATOM 1607 O O . LEU A 1 199 ? 2.919 3.414 -9.348 1.00 96.81 199 LEU A O 1
ATOM 1611 N N . LEU A 1 200 ? 5.113 3.853 -9.582 1.00 96.31 200 LEU A N 1
ATOM 1612 C CA . LEU A 1 200 ? 5.566 2.935 -8.536 1.00 96.31 200 LEU A CA 1
ATOM 1613 C C . LEU A 1 200 ? 4.983 3.307 -7.169 1.00 96.31 200 LEU A C 1
ATOM 1615 O O . LEU A 1 200 ? 4.548 2.425 -6.439 1.00 96.31 200 LEU A O 1
ATOM 1619 N N . LYS A 1 201 ? 4.869 4.603 -6.845 1.00 97.19 201 LYS A N 1
ATOM 1620 C CA . LYS A 1 201 ? 4.211 5.041 -5.606 1.00 97.19 201 LYS A CA 1
ATOM 1621 C C . LYS A 1 201 ? 2.752 4.573 -5.530 1.00 97.19 201 LYS A C 1
ATOM 1623 O O . LYS A 1 201 ? 2.352 4.042 -4.497 1.00 97.19 201 LYS A O 1
ATOM 1628 N N . TYR A 1 202 ? 1.972 4.713 -6.605 1.00 97.62 202 TYR A N 1
ATOM 1629 C CA . TYR A 1 202 ? 0.598 4.188 -6.647 1.00 97.62 202 TYR A CA 1
ATOM 1630 C C . TYR A 1 202 ? 0.551 2.663 -6.505 1.00 97.62 202 TYR A C 1
ATOM 1632 O O . TYR A 1 202 ? -0.305 2.131 -5.802 1.00 97.62 202 TYR A O 1
ATOM 1640 N N . LEU A 1 203 ? 1.494 1.963 -7.133 1.00 96.69 203 LEU A N 1
ATOM 1641 C CA . LEU A 1 203 ? 1.625 0.515 -7.021 1.00 96.69 203 LEU A CA 1
ATOM 1642 C C . LEU A 1 203 ? 1.937 0.065 -5.584 1.00 96.69 203 LEU A C 1
ATOM 1644 O O . LEU A 1 203 ? 1.371 -0.922 -5.120 1.00 96.69 203 LEU A O 1
ATOM 1648 N N . TYR A 1 204 ? 2.798 0.784 -4.864 1.00 97.25 204 TYR A N 1
ATOM 1649 C CA . TYR A 1 204 ? 3.082 0.491 -3.460 1.00 97.25 204 TYR A CA 1
ATOM 1650 C C . TYR A 1 204 ? 1.846 0.700 -2.576 1.00 97.25 204 TYR A C 1
ATOM 1652 O O . TYR A 1 204 ? 1.573 -0.136 -1.720 1.00 97.25 204 TYR A O 1
ATOM 1660 N N . TYR A 1 205 ? 1.054 1.757 -2.802 1.00 97.81 205 TYR A N 1
ATOM 1661 C CA . TYR A 1 205 ? -0.228 1.921 -2.102 1.00 97.81 205 TYR A CA 1
ATOM 1662 C C . TYR A 1 205 ? -1.203 0.785 -2.414 1.00 97.81 205 TYR A C 1
ATOM 1664 O O . TYR A 1 205 ? -1.824 0.255 -1.496 1.00 97.81 205 TYR A O 1
ATOM 1672 N N . LEU A 1 206 ? -1.303 0.373 -3.683 1.00 97.12 206 LEU A N 1
ATOM 1673 C CA . LEU A 1 206 ? -2.117 -0.773 -4.086 1.00 97.12 206 LEU A CA 1
ATOM 1674 C C . LEU A 1 206 ? -1.704 -2.046 -3.329 1.00 97.12 206 LEU A C 1
ATOM 1676 O O . LEU A 1 206 ? -2.562 -2.737 -2.784 1.00 97.12 206 LEU A O 1
ATOM 1680 N N . ASP A 1 207 ? -0.402 -2.328 -3.249 1.00 96.19 207 ASP A N 1
ATOM 1681 C CA . ASP A 1 207 ? 0.142 -3.457 -2.487 1.00 96.19 207 ASP A CA 1
ATOM 1682 C C . ASP A 1 207 ? -0.269 -3.394 -1.007 1.00 96.19 207 ASP A C 1
ATOM 1684 O O . ASP A 1 207 ? -0.773 -4.380 -0.461 1.00 96.19 207 ASP A O 1
ATOM 1688 N N . VAL A 1 208 ? -0.161 -2.219 -0.372 1.00 97.56 208 VAL A N 1
ATOM 1689 C CA . VAL A 1 208 ? -0.629 -2.018 1.009 1.00 97.56 208 VAL A CA 1
ATOM 1690 C C . VAL A 1 208 ? -2.125 -2.297 1.139 1.00 97.56 208 VAL A C 1
ATOM 1692 O O . VAL A 1 208 ? -2.520 -3.079 2.005 1.00 97.56 208 VAL A O 1
ATOM 1695 N N . TYR A 1 209 ? -2.968 -1.710 0.287 1.00 97.31 209 TYR A N 1
ATOM 1696 C CA . TYR A 1 209 ? -4.420 -1.877 0.387 1.00 97.31 209 TYR A CA 1
ATOM 1697 C C . TYR A 1 209 ? -4.845 -3.336 0.231 1.00 97.31 209 TYR A C 1
ATOM 1699 O O . TYR A 1 209 ? -5.612 -3.845 1.050 1.00 97.31 209 TYR A O 1
ATOM 1707 N N . MET A 1 210 ? -4.298 -4.034 -0.764 1.00 96.25 210 MET A N 1
ATOM 1708 C CA . MET A 1 210 ? -4.584 -5.450 -0.992 1.00 96.25 210 MET A CA 1
ATOM 1709 C C . MET A 1 210 ? -4.042 -6.336 0.135 1.00 96.25 210 MET A C 1
ATOM 1711 O O . MET A 1 210 ? -4.677 -7.323 0.510 1.00 96.25 210 MET A O 1
ATOM 1715 N N . THR A 1 211 ? -2.884 -5.996 0.700 1.00 95.81 211 THR A N 1
ATOM 1716 C CA . THR A 1 211 ? -2.285 -6.741 1.813 1.00 95.81 211 THR A CA 1
ATOM 1717 C C . THR A 1 211 ? -3.107 -6.598 3.088 1.00 95.81 211 THR A C 1
ATOM 1719 O O . THR A 1 211 ? -3.457 -7.606 3.706 1.00 95.81 211 THR A O 1
ATOM 1722 N N . VAL A 1 212 ? -3.479 -5.372 3.464 1.00 96.75 212 VAL A N 1
ATOM 1723 C CA . VAL A 1 212 ? -4.310 -5.125 4.650 1.00 96.75 212 VAL A CA 1
ATOM 1724 C C . VAL A 1 212 ? -5.687 -5.768 4.482 1.00 96.75 212 VAL A C 1
ATOM 1726 O O . VAL A 1 212 ? -6.181 -6.386 5.424 1.00 96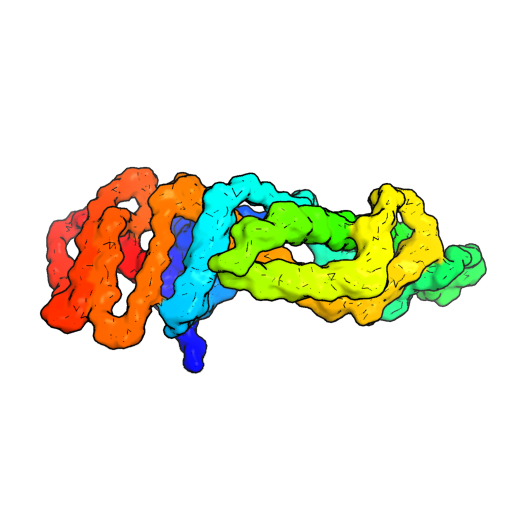.75 212 VAL A O 1
ATOM 1729 N N . ALA A 1 213 ? -6.264 -5.726 3.277 1.00 96.19 213 ALA A N 1
ATOM 1730 C CA . ALA A 1 213 ? -7.503 -6.428 2.951 1.00 96.19 213 ALA A CA 1
ATOM 1731 C C . ALA A 1 213 ? -7.391 -7.944 3.210 1.00 96.19 213 ALA A C 1
ATOM 1733 O O . ALA A 1 213 ? -8.201 -8.516 3.944 1.00 96.19 213 ALA A O 1
ATOM 1734 N N . LYS A 1 214 ? -6.346 -8.598 2.686 1.00 95.38 214 LYS A N 1
ATOM 1735 C CA . LYS A 1 214 ? -6.095 -10.033 2.918 1.00 95.38 214 LYS A CA 1
ATOM 1736 C C . LYS A 1 214 ? -5.919 -10.363 4.400 1.00 95.38 214 LYS A C 1
ATOM 1738 O O . LYS A 1 214 ? -6.444 -11.371 4.870 1.00 95.38 214 LYS A O 1
ATOM 1743 N N . VAL A 1 215 ? -5.190 -9.526 5.141 1.00 95.19 215 VAL A N 1
ATOM 1744 C CA . VAL A 1 215 ? -4.987 -9.704 6.587 1.00 95.19 215 VAL A CA 1
ATOM 1745 C C . VAL A 1 215 ? -6.305 -9.563 7.343 1.00 95.19 215 VAL A C 1
ATOM 1747 O O . VAL A 1 215 ? -6.578 -10.395 8.206 1.00 95.19 215 VAL A O 1
ATOM 1750 N N . ALA A 1 216 ? -7.139 -8.582 6.989 1.00 94.81 216 ALA A N 1
ATOM 1751 C CA . ALA A 1 216 ? -8.445 -8.385 7.607 1.00 94.81 216 ALA A CA 1
ATOM 1752 C C . ALA A 1 216 ? -9.346 -9.615 7.431 1.00 94.81 216 ALA A C 1
ATOM 1754 O O . ALA A 1 216 ? -9.892 -10.108 8.416 1.00 94.81 216 ALA A O 1
ATOM 1755 N N . VAL A 1 217 ? -9.418 -10.176 6.218 1.00 93.94 217 VAL A N 1
ATOM 1756 C CA . VAL A 1 217 ? -10.170 -11.416 5.950 1.00 93.94 217 VAL A CA 1
ATOM 1757 C C . VAL A 1 217 ? -9.605 -12.589 6.754 1.00 93.94 217 VAL A C 1
ATOM 1759 O O . VAL A 1 217 ? -10.351 -13.276 7.447 1.00 93.94 217 VAL A O 1
ATOM 1762 N N . ALA A 1 218 ? -8.286 -12.797 6.724 1.00 92.69 218 ALA A N 1
ATOM 1763 C CA . ALA A 1 218 ? -7.641 -13.920 7.407 1.00 92.69 218 ALA A CA 1
ATOM 1764 C C . ALA A 1 218 ? -7.761 -13.864 8.941 1.00 92.69 218 ALA A C 1
ATOM 1766 O O . ALA A 1 218 ? -7.704 -14.900 9.602 1.00 92.69 218 ALA A O 1
ATOM 1767 N N . LYS A 1 219 ? -7.881 -12.662 9.514 1.00 91.06 219 LYS A N 1
ATOM 1768 C CA . LYS A 1 219 ? -7.979 -12.434 10.963 1.00 91.06 219 LYS A CA 1
ATOM 1769 C C . LYS A 1 219 ? -9.401 -12.162 11.452 1.00 91.06 219 LYS A C 1
ATOM 1771 O O . LYS A 1 219 ? -9.575 -12.030 12.660 1.00 91.06 219 LYS A O 1
ATOM 1776 N N . GLY A 1 220 ? -10.387 -12.083 10.556 1.00 91.00 220 GLY A N 1
ATOM 1777 C CA . GLY A 1 220 ? -11.765 -11.733 10.902 1.00 91.00 220 GLY A CA 1
ATOM 1778 C C . GLY A 1 220 ? -11.926 -10.291 11.393 1.00 91.00 220 GLY A C 1
ATOM 1779 O O . GLY A 1 220 ? -12.818 -10.018 12.192 1.00 91.00 220 GLY A O 1
ATOM 1780 N N . PHE A 1 221 ? -11.056 -9.374 10.958 1.00 93.75 221 PHE A N 1
ATOM 1781 C CA . PHE A 1 221 ? -11.167 -7.963 11.325 1.00 93.75 221 PHE A CA 1
ATOM 1782 C C . PHE A 1 221 ? -12.321 -7.280 10.597 1.00 93.75 221 PHE A C 1
ATOM 1784 O O . PHE A 1 221 ? -12.695 -7.643 9.480 1.00 93.75 221 PHE A O 1
ATOM 1791 N N . ILE A 1 222 ? -12.848 -6.244 11.241 1.00 92.19 222 ILE A N 1
ATOM 1792 C CA . ILE A 1 222 ? -13.913 -5.402 10.709 1.00 92.19 222 ILE A CA 1
ATOM 1793 C C . ILE A 1 222 ? -13.368 -4.043 10.275 1.00 92.19 222 ILE A C 1
ATOM 1795 O O . ILE A 1 222 ? -12.288 -3.619 10.679 1.00 92.19 222 ILE A O 1
ATOM 1799 N N . PHE A 1 223 ? -14.152 -3.349 9.459 1.00 94.00 22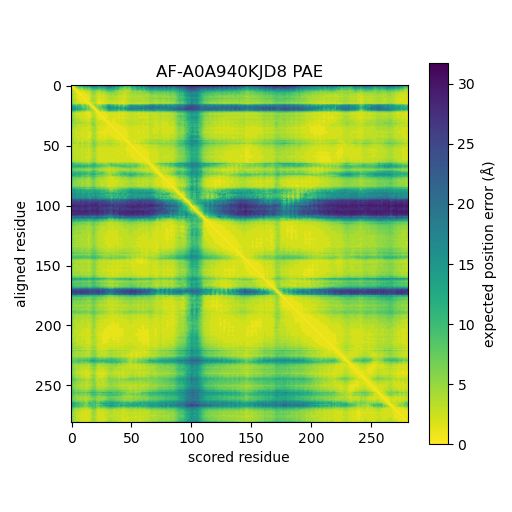3 PHE A N 1
ATOM 1800 C CA . PHE A 1 223 ? -13.833 -2.017 8.967 1.00 94.00 223 PHE A CA 1
ATOM 1801 C C . PHE A 1 223 ? -14.516 -0.957 9.839 1.00 94.00 223 PHE A C 1
ATOM 1803 O O . PHE A 1 223 ? -15.750 -0.919 9.855 1.00 94.00 223 PHE A O 1
ATOM 1810 N N . PRO A 1 224 ? -13.760 -0.119 10.574 1.00 93.75 224 PRO A N 1
ATOM 1811 C CA . PRO A 1 224 ? -14.346 0.901 11.434 1.00 93.75 224 PRO A CA 1
ATOM 1812 C C . PRO A 1 224 ? -14.975 2.023 10.602 1.00 93.75 224 PRO A C 1
ATOM 1814 O O . PRO A 1 224 ? -14.676 2.195 9.424 1.00 93.75 224 PRO A O 1
ATOM 1817 N N . THR A 1 225 ? -15.848 2.810 11.225 1.00 95.00 225 THR A N 1
ATOM 1818 C CA . THR A 1 225 ? -16.387 4.044 10.637 1.00 95.00 225 THR A CA 1
ATOM 1819 C C . THR A 1 225 ? -15.980 5.208 11.523 1.00 95.00 225 THR A C 1
ATOM 1821 O O . THR A 1 225 ? -16.328 5.231 12.703 1.00 95.00 225 THR A O 1
ATOM 1824 N N . ALA A 1 226 ? -15.238 6.164 10.968 1.00 94.50 226 ALA A N 1
ATOM 1825 C CA . ALA A 1 226 ? -14.939 7.406 11.664 1.00 94.50 226 ALA A CA 1
ATOM 1826 C C . ALA A 1 226 ? -16.209 8.261 11.736 1.00 94.50 226 ALA A C 1
ATOM 1828 O O . ALA A 1 226 ? -16.878 8.474 10.722 1.00 94.50 226 ALA A O 1
ATOM 1829 N N . LEU A 1 227 ? -16.538 8.715 12.946 1.00 93.31 227 LEU A N 1
ATOM 1830 C CA . LEU A 1 227 ? -17.708 9.541 13.235 1.00 93.31 227 LEU A CA 1
ATOM 1831 C C . LEU A 1 227 ? -17.403 11.028 13.037 1.00 93.31 227 LEU A C 1
ATOM 1833 O O . LEU A 1 227 ? -16.249 11.456 13.098 1.00 93.31 227 LEU A O 1
ATOM 1837 N N . GLU A 1 228 ? -18.460 11.819 12.849 1.00 90.31 228 GLU A N 1
ATOM 1838 C CA . GLU A 1 228 ? -18.353 13.273 12.732 1.00 90.31 228 GLU A CA 1
ATOM 1839 C C . GLU A 1 228 ? -17.713 13.907 13.968 1.00 90.31 228 GLU A C 1
ATOM 1841 O O . GLU A 1 228 ? -17.889 13.467 15.114 1.00 90.31 228 GLU A O 1
ATOM 1846 N N . LYS A 1 229 ? -16.981 14.998 13.732 1.00 85.88 229 LYS A N 1
ATOM 1847 C CA . LYS A 1 229 ? -16.327 15.743 14.807 1.00 85.88 229 LYS A CA 1
ATOM 1848 C C . LYS A 1 229 ? -17.374 16.230 15.815 1.00 85.88 229 LYS A C 1
ATOM 1850 O O . LYS A 1 229 ? -18.396 16.793 15.441 1.00 85.88 229 LYS A O 1
ATOM 1855 N N . GLY A 1 230 ? -17.085 16.049 17.104 1.00 83.69 230 GLY A N 1
ATOM 1856 C CA . GLY A 1 230 ? -17.958 16.484 18.200 1.00 83.69 230 GLY A CA 1
ATOM 1857 C C . GLY A 1 230 ? -18.917 15.414 18.726 1.00 83.69 230 GLY A C 1
ATOM 1858 O O . GLY A 1 230 ? -19.539 15.638 19.759 1.00 83.69 230 GLY A O 1
ATOM 1859 N N . GLN A 1 231 ? -19.003 14.233 18.099 1.00 85.62 231 GLN A N 1
ATOM 1860 C CA . GLN A 1 231 ? -19.795 13.129 18.662 1.00 85.62 231 GLN A CA 1
ATOM 1861 C C . GLN A 1 231 ? -19.166 12.521 19.928 1.00 85.62 231 GLN A C 1
ATOM 1863 O O . GLN A 1 231 ? -19.886 11.966 20.752 1.00 85.62 231 GLN A O 1
ATOM 1868 N N . HIS A 1 232 ? -17.840 12.644 20.099 1.00 86.69 232 HIS A N 1
ATOM 1869 C CA . HIS A 1 232 ? -17.090 12.172 21.276 1.00 86.69 232 HIS A CA 1
ATOM 1870 C C . HIS A 1 232 ? -17.487 10.753 21.719 1.00 86.69 232 HIS A C 1
ATOM 1872 O O . HIS A 1 232 ? -17.737 10.503 22.900 1.00 86.69 232 HIS A O 1
ATOM 1878 N N . ALA A 1 233 ? -17.575 9.840 20.751 1.00 92.38 233 ALA A N 1
ATOM 1879 C CA . ALA A 1 233 ? -18.066 8.490 20.960 1.00 92.38 233 ALA A CA 1
ATOM 1880 C C . ALA A 1 233 ? -17.105 7.443 20.385 1.00 92.38 233 ALA A C 1
ATOM 1882 O O . ALA A 1 233 ? -16.552 7.623 19.301 1.00 92.38 233 ALA A O 1
ATOM 1883 N N . ILE A 1 234 ? -16.934 6.341 21.114 1.00 93.88 234 ILE A N 1
ATOM 1884 C CA . ILE A 1 234 ? -16.213 5.143 20.671 1.00 93.88 234 ILE A CA 1
ATOM 1885 C C . ILE A 1 234 ? -17.127 3.949 20.923 1.00 93.88 234 ILE A C 1
ATOM 1887 O O . ILE A 1 234 ? -17.580 3.748 22.050 1.00 93.88 234 ILE A O 1
ATOM 1891 N N . HIS A 1 235 ? -17.383 3.149 19.887 1.00 94.88 235 HIS A N 1
ATOM 1892 C CA . HIS A 1 235 ? -18.181 1.924 19.966 1.00 94.88 235 HIS A CA 1
ATOM 1893 C C . HIS A 1 235 ? -17.394 0.766 19.375 1.00 94.88 235 HIS A C 1
ATOM 1895 O O . HIS A 1 235 ? -17.267 0.658 18.158 1.00 94.88 235 HIS A O 1
ATOM 1901 N N . LEU A 1 236 ? -16.897 -0.114 20.239 1.00 95.56 236 LEU A N 1
ATOM 1902 C CA . LEU A 1 236 ? -16.170 -1.306 19.825 1.00 95.56 236 LEU A CA 1
ATOM 1903 C C . LEU A 1 236 ? -16.917 -2.524 20.355 1.00 95.56 236 LEU A C 1
ATOM 1905 O O . LEU A 1 236 ? -17.144 -2.652 21.558 1.00 95.56 236 LEU A O 1
ATOM 1909 N N . LYS A 1 237 ? -17.321 -3.403 19.440 1.00 95.50 237 LYS A N 1
ATOM 1910 C CA . LYS A 1 237 ? -17.924 -4.697 19.761 1.00 95.50 237 LYS A CA 1
ATOM 1911 C C . LYS A 1 237 ? -16.962 -5.801 19.374 1.00 95.50 237 LYS A C 1
ATOM 1913 O O . LYS A 1 237 ? -16.384 -5.752 18.290 1.00 95.50 237 LYS A O 1
ATOM 1918 N N . GLY A 1 238 ? -16.809 -6.784 20.247 1.00 94.75 238 GLY A N 1
ATOM 1919 C CA . GLY A 1 238 ? -15.894 -7.891 20.045 1.00 94.75 238 GLY A CA 1
ATOM 1920 C C . GLY A 1 238 ? -14.430 -7.449 19.958 1.00 94.75 238 GLY A C 1
ATOM 1921 O O . GLY A 1 238 ? -13.681 -8.020 19.176 1.00 94.75 238 GLY A O 1
ATOM 1922 N N . LEU A 1 239 ? -14.008 -6.442 20.729 1.00 95.25 239 LEU A N 1
ATOM 1923 C CA . LEU A 1 239 ? -12.618 -5.984 20.782 1.00 95.25 239 LEU A CA 1
ATOM 1924 C C . LEU A 1 239 ? -11.714 -7.066 21.380 1.00 95.25 239 LEU A C 1
ATOM 1926 O O . LEU A 1 239 ? -11.958 -7.562 22.481 1.00 95.25 239 LEU A O 1
ATOM 1930 N N . TYR A 1 240 ? -10.616 -7.374 20.700 1.00 94.50 240 TYR A N 1
ATOM 1931 C CA . TYR A 1 240 ? -9.571 -8.250 21.215 1.00 94.50 240 TYR A CA 1
ATOM 1932 C C . TYR A 1 240 ? -8.185 -7.807 20.762 1.00 94.50 240 TYR A C 1
ATOM 1934 O O . TYR A 1 240 ? -8.034 -7.086 19.779 1.00 94.50 240 TYR A O 1
ATOM 1942 N N . HIS A 1 241 ? -7.157 -8.297 21.457 1.00 94.25 241 HIS A N 1
ATOM 1943 C CA . HIS A 1 241 ? -5.775 -8.040 21.078 1.00 94.25 241 HIS A CA 1
ATOM 1944 C C . HIS A 1 241 ? -5.364 -8.926 19.883 1.00 94.25 241 HIS A C 1
ATOM 1946 O O . HIS A 1 241 ? -5.370 -10.154 20.024 1.00 94.25 241 HIS A O 1
ATOM 1952 N N . PRO A 1 242 ? -4.925 -8.361 18.739 1.00 92.81 242 PRO A N 1
ATOM 1953 C CA . PRO A 1 242 ? -4.623 -9.100 17.500 1.00 92.81 242 PRO A CA 1
ATOM 1954 C C . PRO A 1 242 ? -3.592 -10.238 17.597 1.00 92.81 242 PRO A C 1
ATOM 1956 O O . PRO A 1 242 ? -3.549 -11.125 16.739 1.00 92.81 242 PRO A O 1
ATOM 1959 N N . GLN A 1 243 ? -2.726 -10.184 18.611 1.00 90.62 243 GLN A N 1
ATOM 1960 C CA . GLN A 1 243 ? -1.649 -11.158 18.832 1.00 90.62 243 GLN A CA 1
ATOM 1961 C C . GLN A 1 243 ? -2.061 -12.372 19.673 1.00 90.62 243 GLN A C 1
ATOM 1963 O O . GLN A 1 243 ? -1.300 -13.333 19.759 1.00 90.62 243 GLN A O 1
ATOM 1968 N N . LEU A 1 244 ? -3.236 -12.349 20.306 1.00 90.12 244 LEU A N 1
ATOM 1969 C CA . LEU A 1 244 ? -3.712 -13.496 21.073 1.00 90.12 244 LEU A CA 1
ATOM 1970 C C . LEU A 1 244 ? -4.170 -14.612 20.131 1.00 90.12 244 LEU A C 1
ATOM 1972 O O . LEU A 1 244 ? -4.850 -14.359 19.140 1.00 90.12 244 LEU A O 1
ATOM 1976 N N . THR A 1 245 ? -3.825 -15.854 20.466 1.00 87.75 245 THR A N 1
ATOM 1977 C CA . THR A 1 245 ? -4.246 -17.045 19.715 1.00 87.75 245 THR A CA 1
ATOM 1978 C C . THR A 1 245 ? -5.721 -17.372 19.933 1.00 87.75 245 THR A C 1
ATOM 1980 O O . THR A 1 245 ? -6.437 -17.577 18.962 1.00 87.75 245 THR A O 1
ATOM 1983 N N . ASN A 1 246 ? -6.179 -17.354 21.189 1.00 89.81 246 ASN A N 1
ATOM 1984 C CA . ASN A 1 246 ? -7.574 -17.589 21.578 1.00 89.81 246 ASN A CA 1
ATOM 1985 C C . ASN A 1 246 ? -8.086 -16.414 22.429 1.00 89.81 246 ASN A C 1
ATOM 1987 O O . ASN A 1 246 ? -8.146 -16.523 23.657 1.00 89.81 246 ASN A O 1
ATOM 1991 N N . PRO A 1 247 ? -8.371 -15.255 21.812 1.00 92.31 247 PRO A N 1
ATOM 1992 C CA . PRO A 1 247 ? -8.805 -14.082 22.551 1.00 92.31 247 PRO A CA 1
ATOM 1993 C C . PRO A 1 247 ? -10.209 -14.250 23.137 1.00 92.31 247 PRO A C 1
ATOM 1995 O O . PRO A 1 247 ? -11.109 -14.783 22.490 1.00 92.31 247 PRO A O 1
ATOM 1998 N N . VAL A 1 248 ? -10.416 -13.687 24.327 1.00 93.12 248 VAL A N 1
ATOM 1999 C CA . VAL A 1 248 ? -11.757 -13.367 24.828 1.00 93.12 248 VAL A CA 1
ATOM 2000 C C . VAL A 1 248 ? -12.068 -11.934 24.414 1.00 93.12 248 VAL A C 1
ATOM 2002 O O . VAL A 1 248 ? -11.358 -11.005 24.805 1.00 93.12 248 VAL A O 1
ATOM 2005 N N . ALA A 1 249 ? -13.092 -11.772 23.583 1.00 94.31 249 ALA A N 1
ATOM 2006 C CA . ALA A 1 249 ? -13.488 -10.477 23.054 1.00 94.31 249 ALA A CA 1
ATOM 2007 C C . ALA A 1 249 ? -14.283 -9.666 24.092 1.00 94.31 249 ALA A C 1
ATOM 2009 O O . ALA A 1 249 ? -15.011 -10.234 24.906 1.00 94.31 249 ALA A O 1
ATOM 2010 N N . ASN A 1 250 ? -14.140 -8.341 24.063 1.00 94.00 250 ASN A N 1
ATOM 2011 C CA . ASN A 1 250 ? -14.783 -7.417 24.993 1.00 94.00 250 ASN A CA 1
ATOM 2012 C C . ASN A 1 250 ? -15.540 -6.329 24.232 1.00 94.00 250 ASN A C 1
ATOM 2014 O O . ASN A 1 250 ? -15.061 -5.821 23.222 1.00 94.00 250 ASN A O 1
ATOM 2018 N N . ASP A 1 251 ? -16.689 -5.923 24.752 1.00 95.81 251 ASP A N 1
ATOM 2019 C CA . ASP A 1 251 ? -17.418 -4.771 24.230 1.00 95.81 251 ASP A CA 1
ATOM 2020 C C . ASP A 1 251 ? -17.082 -3.536 25.069 1.00 95.81 251 ASP A C 1
ATOM 2022 O O . ASP A 1 251 ? -16.980 -3.608 26.296 1.00 95.81 251 ASP A O 1
ATOM 2026 N N . ILE A 1 252 ? -16.931 -2.385 24.420 1.00 94.75 252 ILE A N 1
ATOM 2027 C CA . ILE A 1 252 ? -16.727 -1.104 25.094 1.00 94.75 252 ILE A CA 1
ATOM 2028 C C . ILE A 1 252 ? -17.472 0.006 24.360 1.00 94.75 252 ILE A C 1
ATOM 2030 O O . ILE A 1 252 ? -17.535 0.067 23.131 1.00 94.75 252 ILE A O 1
ATOM 2034 N N . SER A 1 253 ? -18.078 0.896 25.141 1.00 94.56 253 SER A N 1
ATOM 2035 C CA . SER A 1 253 ? -18.699 2.111 24.635 1.00 94.56 253 SER A CA 1
ATOM 2036 C C . SER A 1 253 ? -18.313 3.294 25.506 1.00 94.56 253 SER A C 1
ATOM 2038 O O . SER A 1 253 ? -18.539 3.273 26.715 1.00 94.56 253 SER A O 1
ATOM 2040 N N . ILE A 1 254 ? -17.741 4.312 24.876 1.00 93.88 254 ILE A N 1
ATOM 2041 C CA . ILE A 1 254 ? -17.304 5.559 25.503 1.00 93.88 254 ILE A CA 1
ATOM 2042 C C . ILE A 1 254 ? -18.130 6.683 24.887 1.00 93.88 254 ILE A C 1
ATOM 2044 O O . ILE A 1 254 ? -18.297 6.715 23.670 1.00 93.88 254 ILE A O 1
ATOM 2048 N N . TYR A 1 255 ? -18.654 7.579 25.719 1.00 92.62 255 TYR A N 1
ATOM 2049 C CA . TYR A 1 255 ? -19.442 8.748 25.309 1.00 92.62 255 TYR A CA 1
ATOM 2050 C C . TYR A 1 255 ? -18.938 9.984 26.057 1.00 92.62 255 TYR A C 1
ATOM 2052 O O . TYR A 1 255 ? -18.286 9.835 27.089 1.00 92.62 255 TYR A O 1
ATOM 2060 N N . ALA A 1 256 ? -19.309 11.191 25.619 1.00 90.75 256 ALA A N 1
ATOM 2061 C CA . ALA A 1 256 ? -18.945 12.438 26.304 1.00 90.75 256 ALA A CA 1
ATOM 2062 C C . ALA A 1 256 ? -19.257 12.420 27.817 1.00 90.75 256 ALA A C 1
ATOM 2064 O O . ALA A 1 256 ? -18.417 12.796 28.626 1.00 90.75 256 ALA A O 1
ATOM 2065 N N . GLU A 1 257 ? -20.430 11.898 28.191 1.00 91.06 257 GLU A N 1
ATOM 2066 C CA . GLU A 1 257 ? -20.909 11.777 29.581 1.00 91.06 257 GLU A CA 1
ATOM 2067 C C . GLU A 1 257 ? -20.279 10.592 30.350 1.00 91.06 257 GLU A C 1
ATOM 2069 O O . GLU A 1 257 ? -20.432 10.462 31.564 1.00 91.06 257 GLU A O 1
ATOM 2074 N N . LYS A 1 258 ? -19.625 9.662 29.639 1.00 88.25 258 LYS A N 1
ATOM 2075 C CA . LYS A 1 258 ? -19.080 8.393 30.156 1.00 88.25 258 LYS A CA 1
ATOM 2076 C C . LYS A 1 258 ? -17.705 8.127 29.541 1.00 88.25 258 LYS A C 1
ATOM 2078 O O . LYS A 1 258 ? -17.515 7.156 28.809 1.00 88.25 258 LYS A O 1
ATOM 2083 N N . ASN A 1 259 ? -16.771 9.032 29.809 1.00 88.06 259 ASN A N 1
ATOM 2084 C CA . ASN A 1 259 ? -15.433 9.058 29.215 1.00 88.06 259 ASN A CA 1
ATOM 2085 C C . ASN A 1 259 ? -14.303 8.642 30.175 1.00 88.06 259 ASN A C 1
ATOM 2087 O O . ASN A 1 259 ? -13.151 8.570 29.756 1.00 88.06 259 ASN A O 1
ATOM 2091 N N . ILE A 1 260 ? -14.619 8.336 31.438 1.00 91.12 260 ILE A N 1
ATOM 2092 C CA . ILE A 1 260 ? -13.668 7.828 32.436 1.00 91.12 260 ILE A CA 1
ATOM 2093 C C . ILE A 1 260 ? -14.050 6.394 32.801 1.00 91.12 260 ILE A C 1
ATOM 2095 O O . ILE A 1 260 ? -15.184 6.125 33.198 1.00 91.12 260 ILE A O 1
ATOM 2099 N N . ILE A 1 261 ? -13.092 5.473 32.686 1.00 90.06 261 ILE A N 1
ATOM 2100 C CA . ILE A 1 261 ? -13.286 4.047 32.970 1.00 90.06 261 ILE A CA 1
ATOM 2101 C C . ILE A 1 261 ? -12.341 3.622 34.091 1.00 90.06 261 ILE A C 1
ATOM 2103 O O . ILE A 1 261 ? -11.121 3.681 33.949 1.00 90.06 261 ILE A O 1
ATOM 2107 N N . PHE A 1 262 ? -12.910 3.132 35.192 1.00 91.75 262 PHE A N 1
ATOM 2108 C CA . PHE A 1 262 ? -12.153 2.509 36.275 1.00 91.75 262 PHE A CA 1
ATOM 2109 C C . PHE A 1 262 ? -12.012 1.008 36.017 1.00 91.75 262 PHE A C 1
ATOM 2111 O O . PHE A 1 262 ? -12.923 0.226 36.285 1.00 91.75 262 PHE A O 1
ATOM 2118 N N . LEU A 1 263 ? -10.855 0.601 35.495 1.00 91.94 263 LEU A N 1
ATOM 2119 C CA . LEU A 1 263 ? -10.563 -0.801 35.207 1.00 91.94 263 LEU A CA 1
ATOM 2120 C C . LEU A 1 263 ? -9.965 -1.497 36.440 1.00 91.94 263 LEU A C 1
ATOM 2122 O O . LEU A 1 263 ? -8.784 -1.342 36.749 1.00 91.94 263 LEU A O 1
ATOM 2126 N N . THR A 1 264 ? -10.778 -2.286 37.144 1.00 92.50 264 THR A N 1
ATOM 2127 C CA . THR A 1 264 ? -10.367 -3.056 38.332 1.00 92.50 264 THR A CA 1
ATOM 2128 C C . THR A 1 264 ? -10.362 -4.563 38.055 1.00 92.50 264 THR A C 1
ATOM 2130 O O . THR A 1 264 ? -10.858 -5.023 37.029 1.00 92.50 264 THR A O 1
ATOM 2133 N N . GLY A 1 265 ? -9.739 -5.349 38.936 1.00 90.56 265 GLY A N 1
ATOM 2134 C CA . GLY A 1 265 ? -9.712 -6.813 38.836 1.00 90.56 265 GLY A CA 1
ATOM 2135 C C . GLY A 1 265 ? -8.391 -7.422 39.298 1.00 90.56 265 GLY A C 1
ATOM 2136 O O . GLY A 1 265 ? -7.384 -6.719 39.427 1.00 90.56 265 GLY A O 1
ATOM 2137 N N . ALA A 1 266 ? -8.383 -8.739 39.512 1.00 91.25 266 ALA A N 1
ATOM 2138 C CA . ALA A 1 266 ? -7.217 -9.486 39.986 1.00 91.25 266 ALA A CA 1
ATOM 2139 C C . ALA A 1 266 ? -5.979 -9.320 39.080 1.00 91.25 266 ALA A C 1
ATOM 2141 O O . ALA A 1 266 ? -6.066 -8.927 37.908 1.00 91.25 266 ALA A O 1
ATOM 2142 N N . ASN A 1 267 ? -4.798 -9.625 39.618 1.00 86.44 267 ASN A N 1
ATOM 2143 C CA . ASN A 1 267 ? -3.590 -9.731 38.801 1.00 86.44 267 ASN A CA 1
ATOM 2144 C C . ASN A 1 267 ? -3.796 -10.785 37.705 1.00 86.44 267 ASN A C 1
ATOM 2146 O O . ASN A 1 267 ? -4.491 -11.773 37.913 1.00 86.44 267 ASN A O 1
ATOM 2150 N N . MET A 1 268 ? -3.228 -10.537 36.521 1.00 85.00 268 MET A N 1
ATOM 2151 C CA . MET A 1 268 ? -3.354 -11.407 35.338 1.00 85.00 268 MET A CA 1
ATOM 2152 C C . MET A 1 268 ? -4.769 -11.532 34.740 1.00 85.00 268 MET A C 1
ATOM 2154 O O . MET A 1 268 ? -4.946 -12.254 33.768 1.00 85.00 268 MET A O 1
ATOM 2158 N N . ALA A 1 269 ? -5.752 -10.750 35.203 1.00 88.38 269 ALA A N 1
ATOM 2159 C CA . ALA A 1 269 ? -7.104 -10.707 34.626 1.00 88.38 269 ALA A CA 1
ATOM 2160 C C . ALA A 1 269 ? -7.194 -10.066 33.216 1.00 88.38 269 ALA A C 1
ATOM 2162 O O . ALA A 1 269 ? -8.280 -9.733 32.762 1.00 88.38 269 ALA A O 1
ATOM 2163 N N . GLY A 1 270 ? -6.067 -9.822 32.535 1.00 90.50 270 GLY A N 1
ATOM 2164 C CA . GLY A 1 270 ? -6.050 -9.251 31.180 1.00 90.50 270 GLY A CA 1
ATOM 2165 C C . GLY A 1 270 ? -6.211 -7.727 31.089 1.00 90.50 270 GLY A C 1
ATOM 2166 O O . GLY A 1 270 ? -6.326 -7.204 29.986 1.00 90.50 270 GLY A O 1
ATOM 2167 N N . LYS A 1 271 ? -6.165 -6.990 32.210 1.00 93.69 271 LYS A N 1
ATOM 2168 C CA . LYS A 1 271 ? -6.347 -5.520 32.236 1.00 93.69 271 LYS A CA 1
ATOM 2169 C C . LYS A 1 271 ? -5.418 -4.770 31.271 1.00 93.69 271 LYS A C 1
ATOM 2171 O O . LYS A 1 271 ? -5.883 -3.980 30.458 1.00 93.69 271 LYS A O 1
ATOM 2176 N N . SER A 1 272 ? -4.113 -5.047 31.318 1.00 91.69 272 SER A N 1
ATOM 2177 C CA . SER A 1 272 ? -3.137 -4.425 30.409 1.00 91.69 272 SER A CA 1
ATOM 2178 C C . SER A 1 272 ? -3.375 -4.815 28.953 1.00 91.69 272 SER A C 1
ATOM 2180 O O . SER A 1 272 ? -3.257 -3.977 28.069 1.00 91.69 272 SER A O 1
ATOM 2182 N N . THR A 1 273 ? -3.767 -6.064 28.697 1.00 93.06 273 THR A N 1
ATOM 2183 C CA . THR A 1 273 ? -4.107 -6.542 27.353 1.00 93.06 273 THR A CA 1
ATOM 2184 C C . THR A 1 273 ? -5.326 -5.819 26.793 1.00 93.06 273 THR A C 1
ATOM 2186 O O . THR A 1 273 ? -5.314 -5.432 25.628 1.00 93.06 273 THR A O 1
ATOM 2189 N N . PHE A 1 274 ? -6.347 -5.577 27.616 1.00 94.56 274 PHE A N 1
ATOM 2190 C CA . PHE A 1 274 ? -7.511 -4.782 27.234 1.00 94.56 274 PHE A CA 1
ATOM 2191 C C . PHE A 1 274 ? -7.123 -3.338 26.891 1.00 94.56 274 PHE A C 1
ATOM 2193 O O . PHE A 1 274 ? -7.479 -2.862 25.818 1.00 94.56 274 PHE A O 1
ATOM 2200 N N . MET A 1 275 ? -6.328 -2.675 27.742 1.00 93.69 275 MET A N 1
ATOM 2201 C CA . MET A 1 275 ? -5.857 -1.307 27.477 1.00 93.69 275 MET A CA 1
ATOM 2202 C C . MET A 1 275 ? -5.036 -1.216 26.186 1.00 93.69 275 MET A C 1
ATOM 2204 O O . MET A 1 275 ? -5.285 -0.327 25.379 1.00 93.69 275 MET A O 1
ATOM 2208 N N . LYS A 1 276 ? -4.119 -2.163 25.944 1.00 93.62 276 LYS A N 1
ATOM 2209 C CA . LYS A 1 276 ? -3.370 -2.230 24.679 1.00 93.62 276 LYS A CA 1
ATOM 2210 C C . LYS A 1 276 ? -4.292 -2.463 23.483 1.00 93.62 276 LYS A C 1
ATOM 2212 O O . LYS A 1 276 ? -4.142 -1.799 22.470 1.00 93.62 276 LYS A O 1
ATOM 2217 N N . SER A 1 277 ? -5.279 -3.356 23.613 1.00 94.56 277 SER A N 1
ATOM 2218 C CA . SER A 1 277 ? -6.260 -3.612 22.544 1.00 94.56 277 SER A CA 1
ATOM 2219 C C . SER A 1 277 ? -7.030 -2.345 22.184 1.00 94.56 277 SER A C 1
ATOM 2221 O O . SER A 1 277 ? -7.198 -2.060 21.007 1.00 94.56 277 SER A O 1
ATOM 2223 N N . LEU A 1 278 ? -7.462 -1.582 23.193 1.00 94.19 278 LEU A N 1
ATOM 2224 C CA . LEU A 1 278 ? -8.158 -0.312 23.005 1.00 94.19 278 LEU A CA 1
ATOM 2225 C C . LEU A 1 278 ? -7.253 0.764 22.393 1.00 94.19 278 LEU A C 1
ATOM 2227 O O . LEU A 1 278 ? -7.735 1.551 21.598 1.00 94.19 278 LEU A O 1
ATOM 2231 N N . GLY A 1 279 ? -5.970 0.810 22.759 1.00 9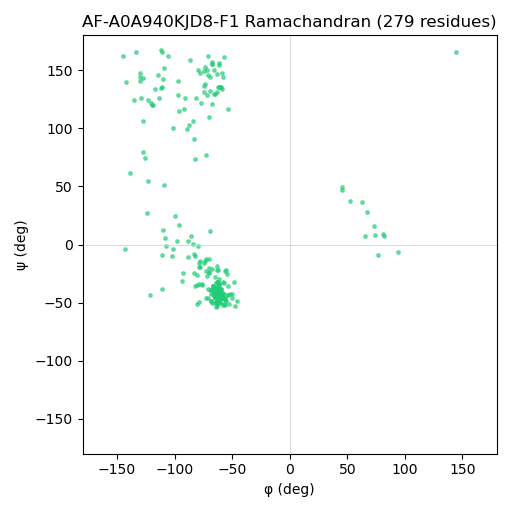2.56 279 GLY A N 1
ATOM 2232 C CA . GLY A 1 279 ? -5.022 1.764 22.177 1.00 92.56 279 GLY A CA 1
ATOM 2233 C C . GLY A 1 279 ? -4.642 1.453 20.725 1.00 92.56 279 GLY A C 1
ATOM 2234 O O . GLY A 1 279 ? -4.286 2.364 19.987 1.00 92.56 279 GLY A O 1
ATOM 2235 N N . ILE A 1 280 ? -4.703 0.180 20.321 1.00 92.19 280 ILE A N 1
ATOM 2236 C CA . ILE A 1 280 ? -4.421 -0.265 18.946 1.00 92.19 280 ILE A CA 1
ATOM 2237 C C . ILE A 1 280 ? -5.636 -0.085 18.020 1.00 92.19 280 ILE A C 1
ATOM 2239 O O . ILE A 1 280 ? -5.444 0.156 16.828 1.00 92.19 280 ILE A O 1
ATOM 2243 N N . ALA A 1 281 ? -6.851 -0.289 18.540 1.00 89.12 281 ALA A N 1
ATOM 2244 C CA . ALA A 1 281 ? -8.104 -0.244 17.780 1.00 89.12 281 ALA A CA 1
ATOM 2245 C C . ALA A 1 281 ? -8.540 1.185 17.435 1.00 89.12 281 ALA A C 1
ATOM 2247 O O . ALA A 1 281 ? -9.006 1.369 16.286 1.00 89.12 281 ALA A O 1
#

Radius of gyration: 24.31 Å; Cα contacts (8 Å, |Δi|>4): 269; chains: 1; bounding box: 60×37×73 Å

Solvent-accessible surface area (backbone atoms only — not comparable to full-atom values): 16478 Å² total; per-residue (Å²): 133,85,50,71,69,54,69,66,60,39,55,75,57,20,35,76,75,19,78,95,76,56,18,58,47,60,70,50,66,68,40,85,42,71,64,9,42,53,51,48,51,46,50,73,52,46,48,79,84,46,51,66,61,44,41,40,52,43,53,41,22,52,48,45,54,74,63,75,69,78,78,73,70,66,83,64,47,59,60,45,34,52,57,46,59,64,61,69,60,74,84,73,58,60,59,77,60,89,80,56,75,78,50,57,76,72,75,76,54,80,46,75,68,55,48,52,50,49,48,51,20,47,45,44,44,38,52,49,52,32,35,49,49,56,46,50,67,72,42,49,83,79,27,71,94,38,70,51,38,62,56,51,50,54,48,48,59,56,51,62,34,70,77,44,45,54,47,48,68,55,81,64,75,86,71,69,50,70,49,55,42,22,53,50,41,48,43,50,55,65,70,41,32,72,61,50,54,53,48,50,51,54,50,21,51,51,35,34,35,46,28,48,16,52,42,28,66,77,68,70,58,81,80,78,76,66,69,68,90,85,63,57,66,47,83,43,75,65,42,51,45,91,85,51,89,82,63,77,60,41,70,50,74,36,33,76,94,46,73,80,81,88,88,81,79,65,88,90,70,48,63,68,53,51,54,39,26,62,74,73,105